Protein AF-C3ZLX8-F1 (afdb_monomer)

InterPro domains:
  IPR008775 Phytanoyl-CoA dioxygenase-like [PF05721] (42-207)

Radius of gyration: 29.59 Å; Cα contacts (8 Å, |Δi|>4): 198; chains: 1; bounding box: 92×61×66 Å

Organism: Branchiostoma floridae (NCBI:txid7739)

Secondary structure (DSSP, 8-state):
----------PPP-THHHHSPPPPPSSPPTTPPPHHHHHHHHHHS----TTSS-HHHHHHHHHHHHHHHHHHHHHHHHTTS-S---TTS-HHHHHHHHHHHSTTHHHHHHT-----HHHHHHHT-HHHHHHHHHHH-S-----S--------TT-GGG---S--GGGGS-GGGGGS--------SS---TTTT-----TTGGGG--------SSSS-----------HHHHHHHHHHHHHHHHHHHHHHHHHHHHHHHHHHHHHHHHHHS--PPPPHHHHHHHHHHHHHHHHHHHHHHHHHHHHHHHHHHHHHHTPPPPP-

Solvent-accessible surface area (backbone atoms only — not comparable to full-atom values): 19992 Å² total; per-residue (Å²): 132,87,77,77,77,71,79,75,80,76,74,77,62,29,28,61,51,62,58,54,74,43,93,75,72,97,67,84,57,72,59,43,71,53,71,66,50,47,49,39,24,46,61,35,62,54,71,87,74,79,85,74,65,55,73,73,76,47,40,54,36,53,52,40,50,45,52,54,49,48,57,50,37,52,55,35,40,77,69,64,64,37,92,69,74,50,82,89,46,54,74,70,59,28,53,49,55,46,31,73,64,33,82,60,48,45,58,52,61,43,66,49,93,69,88,46,68,31,55,52,51,57,66,65,27,64,38,54,44,40,33,45,30,61,62,68,25,90,83,77,76,89,66,90,88,71,77,64,81,62,67,52,88,95,42,70,91,64,60,78,76,96,78,58,80,71,51,80,48,64,77,85,48,58,67,52,71,80,88,83,86,87,77,78,94,60,97,69,40,87,89,70,70,46,90,85,82,69,71,45,62,55,64,68,24,59,74,67,86,72,79,64,93,83,73,89,71,82,76,80,76,66,78,75,92,60,56,71,70,55,49,51,49,52,52,53,49,53,51,52,50,54,52,52,51,50,52,51,52,51,49,52,50,52,50,53,48,51,53,51,54,52,50,54,51,51,56,66,69,46,79,72,70,78,72,56,71,67,58,52,50,49,53,52,50,50,52,49,51,50,52,49,51,54,48,52,55,51,50,53,52,49,52,53,51,51,54,52,51,54,55,58,64,75,69,62,78,85,80,87,129

pLDDT: mean 80.71, std 17.31, range [29.7, 97.56]

Sequence (321 aa):
MASKTEDGDMMSPCPETYLTPPPQPNVKKHGQLTDEQLKLFYDEGFVVVRDFFTPEELQPVRDAIAYLMDDLADRMFQAGLIKNKHENANLFERLILLEKEYPGISVILHKTPKLPQGFRDLWAHDRLLNVMEQLVGPEIAGHPNWNLRPKTPQNQQMDVPWHQDNAYFAPELLGTFVGTAWIPFLDVNAGNGCMQMVKYGHRKGVTAKHVCCMGGTCDDEAPEDVSFTKSRQVALQAMKEAIKETKKSEDAAKEKRKKKDELFKQQKKQKIQPLPLDVLKEVEAARTRELEMKTQLKQQKLETKASQAVKRRKIKPARAV

Foldseek 3Di:
DDDPPDDPPQPDFQLCQLQPWDDADPDADALADDPVQVCQCNQFVDGDDPPSDDLVLCVLVLVVLVVLLQVLLVVCVVVVQAVDQPVVDGSLVSVQVVCVSPPCSQVVSFPPLDDDPSNVCVVVPPSNLSHCCRGQNPDDDDDSPDTDQNQHPPRPVSDDADFDPCLPDDSVCLNHDDDDDDDDNDDDDPRRDDDDDGTPPSNRSGGDNDPDPPDPPPPVPDPPPDPPVRSVVVVVVVVVVVVVVVVVVVVVVVVVVVVVVVVVVVVVVPPPDPDPPVVVVVVVVVVVVVVVVVVVVVVVVVVVVVVVVVVVVVPDDDDDD

Structure (mmCIF, N/CA/C/O backbone):
data_AF-C3ZLX8-F1
#
_entry.id   AF-C3ZLX8-F1
#
loop_
_atom_site.group_PDB
_atom_site.id
_atom_site.type_symbol
_atom_site.label_atom_id
_atom_site.label_alt_id
_atom_site.label_comp_id
_atom_site.label_asym_id
_atom_site.label_entity_id
_atom_site.label_seq_id
_atom_site.pdbx_PDB_ins_code
_atom_site.Cartn_x
_atom_site.Cartn_y
_atom_site.Cartn_z
_atom_site.occupancy
_atom_site.B_iso_or_equiv
_atom_site.auth_seq_id
_atom_site.auth_comp_id
_atom_site.auth_asym_id
_atom_site.auth_atom_id
_atom_site.pdbx_PDB_model_num
ATOM 1 N N . MET A 1 1 ? 35.576 21.038 21.337 1.00 34.56 1 MET A N 1
ATOM 2 C CA . MET A 1 1 ? 36.218 20.666 20.060 1.00 34.56 1 MET A CA 1
ATOM 3 C C . MET A 1 1 ? 35.152 20.038 19.191 1.00 34.56 1 MET A C 1
ATOM 5 O O . MET A 1 1 ? 34.631 18.995 19.557 1.00 34.56 1 MET A O 1
ATOM 9 N N . ALA A 1 2 ? 34.751 20.739 18.133 1.00 29.70 2 ALA A N 1
ATOM 10 C CA . ALA A 1 2 ? 33.742 20.276 17.193 1.00 29.70 2 ALA A CA 1
ATOM 11 C C . ALA A 1 2 ? 34.251 19.014 16.485 1.00 29.70 2 ALA A C 1
ATOM 13 O O . ALA A 1 2 ? 35.269 19.064 15.791 1.00 29.70 2 ALA A O 1
ATOM 14 N N . SER A 1 3 ? 33.573 17.883 16.689 1.00 29.88 3 SER A N 1
ATOM 15 C CA . SER A 1 3 ? 33.767 16.710 15.846 1.00 29.88 3 SER A CA 1
ATOM 16 C C . SER A 1 3 ? 33.237 17.068 14.466 1.00 29.88 3 SER A C 1
ATOM 18 O O . SER A 1 3 ? 32.042 17.319 14.302 1.00 29.88 3 SER A O 1
ATOM 20 N N . LYS A 1 4 ? 34.146 17.149 13.495 1.00 32.59 4 LYS A N 1
ATOM 21 C CA . LYS A 1 4 ? 33.812 17.212 12.076 1.00 32.59 4 LYS A CA 1
ATOM 22 C C . LYS A 1 4 ? 32.812 16.095 11.791 1.00 32.59 4 LYS A C 1
ATOM 24 O O . LYS A 1 4 ? 33.144 14.926 11.947 1.00 32.59 4 LYS A O 1
ATOM 29 N N . THR A 1 5 ? 31.592 16.475 11.439 1.00 33.66 5 THR A N 1
ATOM 30 C CA . THR A 1 5 ? 30.667 15.602 10.730 1.00 33.66 5 THR A CA 1
ATOM 31 C C . THR A 1 5 ? 31.378 15.201 9.450 1.00 33.66 5 THR A C 1
ATOM 33 O O . THR A 1 5 ? 31.643 16.055 8.605 1.00 33.66 5 THR A O 1
ATOM 36 N N . GLU A 1 6 ? 31.788 13.939 9.379 1.00 35.34 6 GLU A N 1
ATOM 37 C CA . GLU A 1 6 ? 32.219 13.316 8.138 1.00 35.34 6 GLU A CA 1
ATOM 38 C C . GLU A 1 6 ? 31.139 13.584 7.090 1.00 35.34 6 GLU A C 1
ATOM 40 O O . GLU A 1 6 ? 29.944 13.448 7.371 1.00 35.34 6 GLU A O 1
ATOM 45 N N . ASP A 1 7 ? 31.572 14.066 5.927 1.00 35.84 7 ASP A N 1
ATOM 46 C CA . ASP A 1 7 ? 30.734 14.253 4.754 1.00 35.84 7 ASP A CA 1
ATOM 47 C C . ASP A 1 7 ? 29.899 12.986 4.559 1.00 35.84 7 ASP A C 1
ATOM 49 O O . ASP A 1 7 ? 30.440 11.905 4.327 1.00 35.84 7 ASP A O 1
ATOM 53 N N . GLY A 1 8 ? 28.583 13.114 4.755 1.00 40.09 8 GLY A N 1
ATOM 54 C CA . GLY A 1 8 ? 27.652 12.002 4.653 1.00 40.09 8 GLY A CA 1
ATOM 55 C C . GLY A 1 8 ? 27.815 11.355 3.289 1.00 40.09 8 GLY A C 1
ATOM 56 O O . GLY A 1 8 ? 27.590 12.010 2.272 1.00 40.09 8 GLY A O 1
ATOM 57 N N . ASP A 1 9 ? 28.249 10.099 3.293 1.00 44.47 9 ASP A N 1
ATOM 58 C CA . ASP A 1 9 ? 28.459 9.280 2.108 1.00 44.47 9 ASP A CA 1
ATOM 59 C C . ASP A 1 9 ? 27.146 9.266 1.308 1.00 44.47 9 ASP A C 1
ATOM 61 O O . ASP A 1 9 ? 26.177 8.588 1.658 1.00 44.47 9 ASP A O 1
ATOM 65 N N . MET A 1 10 ? 27.050 10.134 0.295 1.00 54.09 10 MET A N 1
ATOM 66 C CA . MET A 1 10 ? 25.891 10.197 -0.585 1.00 54.09 10 MET A CA 1
ATOM 67 C C . MET A 1 10 ? 25.900 8.903 -1.387 1.00 54.09 10 MET A C 1
ATOM 69 O O . MET A 1 10 ? 26.629 8.780 -2.373 1.00 54.09 10 MET A O 1
ATOM 73 N N . MET A 1 11 ? 25.119 7.928 -0.918 1.00 63.81 11 MET A N 1
ATOM 74 C CA . MET A 1 11 ? 24.956 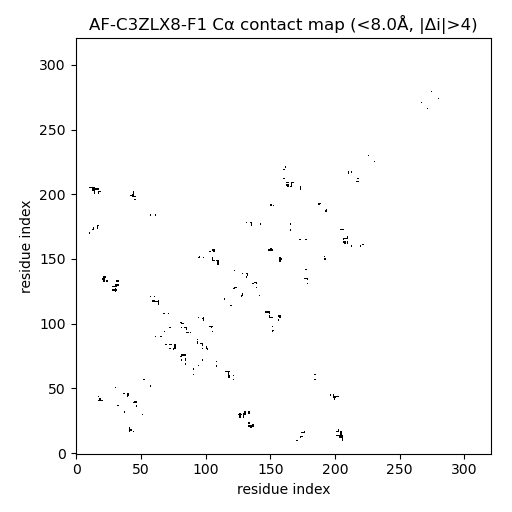6.634 -1.569 1.00 63.81 11 MET A CA 1
ATOM 75 C C . MET A 1 11 ? 24.714 6.825 -3.063 1.00 63.81 11 MET A C 1
ATOM 77 O O . MET A 1 11 ? 23.913 7.662 -3.490 1.00 63.81 11 MET A O 1
ATOM 81 N N . SER A 1 12 ? 25.453 6.057 -3.860 1.00 76.12 12 SER A N 1
ATOM 82 C CA . SER A 1 12 ? 25.402 6.174 -5.313 1.00 76.12 12 SER A CA 1
ATOM 83 C C . SER A 1 12 ? 23.984 5.886 -5.825 1.00 76.12 12 SER A C 1
ATOM 85 O O . SER A 1 12 ? 23.362 4.934 -5.353 1.00 76.12 12 SER A O 1
ATOM 87 N N . PRO A 1 13 ? 23.470 6.665 -6.795 1.00 81.94 13 PRO A N 1
ATOM 88 C CA . PRO A 1 13 ? 22.159 6.417 -7.382 1.00 81.94 13 PRO A CA 1
ATOM 89 C C . PRO A 1 13 ? 22.025 4.991 -7.940 1.00 81.94 13 PRO A C 1
ATOM 91 O O . PRO A 1 13 ? 22.931 4.506 -8.619 1.00 81.94 13 PRO A O 1
ATOM 94 N N . CYS A 1 14 ? 20.867 4.355 -7.740 1.00 84.88 14 CYS A N 1
ATOM 95 C CA . CYS A 1 14 ? 20.521 3.040 -8.300 1.00 84.88 14 CYS A CA 1
ATOM 96 C C . CYS A 1 14 ? 19.296 3.117 -9.238 1.00 84.88 14 CYS A C 1
ATOM 98 O O . CYS A 1 14 ? 18.271 2.490 -8.972 1.00 84.88 14 CYS A O 1
ATOM 100 N N . PRO A 1 15 ? 19.336 3.900 -10.334 1.00 85.50 15 PRO A N 1
ATOM 101 C CA . PRO A 1 15 ? 18.174 4.081 -11.206 1.00 85.50 15 PRO A CA 1
ATOM 102 C C . PRO A 1 15 ? 17.792 2.800 -11.957 1.00 85.50 15 PRO A C 1
ATOM 104 O O . PRO A 1 15 ? 16.613 2.564 -12.203 1.00 85.50 15 PRO A O 1
ATOM 107 N N . GLU A 1 16 ? 18.766 1.949 -12.292 1.00 89.00 16 GLU A N 1
ATOM 108 C CA . GLU A 1 16 ? 18.533 0.706 -13.040 1.00 89.00 16 GLU A CA 1
ATOM 109 C C . GLU A 1 16 ? 17.535 -0.221 -12.338 1.00 89.00 16 GLU A C 1
ATOM 111 O O . GLU A 1 16 ? 16.688 -0.800 -13.018 1.00 89.00 16 GLU A O 1
ATOM 116 N N . THR A 1 17 ? 17.572 -0.268 -11.000 1.00 86.50 17 THR A N 1
ATOM 117 C CA . THR A 1 17 ? 16.659 -1.037 -10.141 1.00 86.50 17 THR A CA 1
ATOM 118 C C . THR A 1 17 ? 15.189 -0.704 -10.400 1.00 86.50 17 THR A C 1
ATOM 120 O O . THR A 1 17 ? 14.343 -1.587 -10.320 1.00 86.50 17 THR A O 1
ATOM 123 N N . TYR A 1 18 ? 14.872 0.551 -10.732 1.00 87.50 18 TYR A N 1
ATOM 124 C CA . TYR A 1 18 ? 13.492 1.026 -10.895 1.00 87.50 18 TYR A CA 1
ATOM 125 C C . TYR A 1 18 ? 13.085 1.243 -12.357 1.00 87.50 18 TYR A C 1
ATOM 127 O O . TYR A 1 18 ? 11.920 1.522 -12.631 1.00 87.50 18 TYR A O 1
ATOM 135 N N . LEU A 1 19 ? 14.034 1.170 -13.293 1.00 91.25 19 LEU A N 1
ATOM 136 C CA . LEU A 1 19 ? 13.811 1.459 -14.714 1.00 91.25 19 LEU A CA 1
ATOM 137 C C . LEU A 1 19 ? 13.877 0.219 -15.602 1.00 91.25 19 LEU A C 1
ATOM 139 O O . LEU A 1 19 ? 13.365 0.251 -16.721 1.00 91.25 19 LEU A O 1
ATOM 143 N N . THR A 1 20 ? 14.518 -0.847 -15.127 1.00 91.06 20 THR A N 1
ATOM 144 C CA . THR A 1 20 ? 14.759 -2.049 -15.922 1.00 91.06 20 THR A CA 1
ATOM 145 C C . THR A 1 20 ? 13.822 -3.158 -15.460 1.00 91.06 20 THR A C 1
ATOM 147 O O . THR A 1 20 ? 13.996 -3.658 -14.348 1.00 91.06 20 THR A O 1
ATOM 150 N N . PRO A 1 21 ? 12.835 -3.566 -16.276 1.00 91.62 21 PRO A N 1
ATOM 151 C CA . PRO A 1 21 ? 12.023 -4.726 -15.944 1.00 91.62 21 PRO A CA 1
ATOM 152 C C . PRO A 1 21 ? 12.871 -6.004 -15.921 1.00 91.62 21 PRO A C 1
ATOM 154 O O . PRO A 1 21 ? 13.797 -6.135 -16.732 1.00 91.62 21 PRO A O 1
ATOM 157 N N . PRO A 1 22 ? 12.545 -6.983 -15.057 1.00 92.31 22 PRO A N 1
ATOM 158 C CA . PRO A 1 22 ? 13.124 -8.316 -15.161 1.00 92.31 22 PRO A CA 1
ATOM 159 C C . PRO A 1 22 ? 12.703 -8.975 -16.490 1.00 92.31 22 PRO A C 1
ATOM 161 O O . PRO A 1 22 ? 11.772 -8.496 -17.153 1.00 92.31 22 PRO A O 1
ATOM 164 N N . PRO A 1 23 ? 13.353 -10.081 -16.903 1.00 92.69 23 PRO A N 1
ATOM 165 C CA . PRO A 1 23 ? 12.934 -10.844 -18.075 1.00 92.69 23 PRO A CA 1
ATOM 166 C C . PRO A 1 23 ? 11.442 -11.181 -18.009 1.00 92.69 23 PRO A C 1
ATOM 168 O O . PRO A 1 23 ? 10.979 -11.812 -17.061 1.00 92.69 23 PRO A O 1
ATOM 171 N N . GLN A 1 24 ? 10.691 -10.726 -19.009 1.00 93.44 24 GLN A N 1
ATOM 172 C CA . GLN A 1 24 ? 9.241 -10.874 -19.021 1.00 93.44 24 GLN A CA 1
ATOM 173 C C . GLN A 1 24 ? 8.837 -12.279 -19.489 1.00 93.44 24 GLN A C 1
ATOM 175 O O . GLN A 1 24 ? 9.482 -12.834 -20.385 1.00 93.44 24 GLN A O 1
ATOM 180 N N . PRO A 1 25 ? 7.782 -12.874 -18.905 1.00 86.62 25 PRO A N 1
ATOM 181 C CA . PRO A 1 25 ? 7.326 -14.199 -19.299 1.00 86.62 25 PRO A CA 1
ATOM 182 C C . PRO A 1 25 ? 6.710 -14.175 -20.704 1.00 86.62 25 PRO A C 1
ATOM 184 O O . PRO A 1 25 ? 5.973 -13.258 -21.058 1.00 86.62 25 PRO A O 1
ATOM 187 N N . ASN A 1 26 ? 6.954 -15.228 -21.491 1.00 87.19 26 ASN A N 1
ATOM 188 C CA . ASN A 1 26 ? 6.363 -15.374 -22.831 1.00 87.19 26 ASN A CA 1
ATOM 189 C C . ASN A 1 26 ? 4.844 -15.619 -22.790 1.00 87.19 26 ASN A C 1
ATOM 191 O O . ASN A 1 26 ? 4.139 -15.319 -23.749 1.00 87.19 26 ASN A O 1
ATOM 195 N N . VAL A 1 27 ? 4.346 -16.199 -21.694 1.00 90.88 27 VAL A N 1
ATOM 196 C CA . VAL A 1 27 ? 2.925 -16.480 -21.461 1.00 90.88 27 VAL A CA 1
ATOM 197 C C . VAL A 1 27 ? 2.522 -1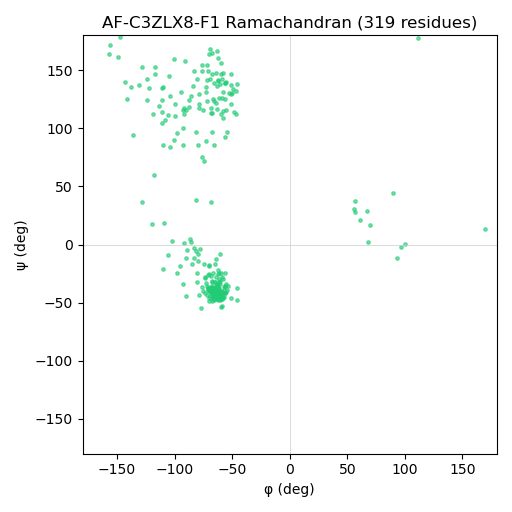5.818 -20.154 1.00 90.88 27 VAL A C 1
ATOM 199 O O . VAL A 1 27 ? 3.135 -16.077 -19.118 1.00 90.88 27 VAL A O 1
ATOM 202 N N . LYS A 1 28 ? 1.490 -14.973 -20.202 1.00 92.50 28 LYS A N 1
ATOM 203 C CA . LYS A 1 28 ? 1.021 -14.247 -19.022 1.00 92.50 28 LYS A CA 1
ATOM 204 C C . LYS A 1 28 ? 0.170 -15.134 -18.126 1.00 92.50 28 LYS A C 1
ATOM 206 O O . LYS A 1 28 ? -0.790 -15.752 -18.585 1.00 92.50 28 LYS A O 1
ATOM 211 N N . LYS A 1 29 ? 0.504 -15.160 -16.839 1.00 96.00 29 LYS A N 1
ATOM 212 C CA . LYS A 1 29 ? -0.331 -15.753 -15.792 1.00 96.00 29 LYS A CA 1
ATOM 213 C C . LYS A 1 29 ? -1.500 -14.820 -15.473 1.00 96.00 29 LYS A C 1
ATOM 215 O O . LYS A 1 29 ? -1.412 -13.602 -15.639 1.00 96.00 29 LYS A O 1
ATOM 220 N N . HIS A 1 30 ? -2.591 -15.383 -1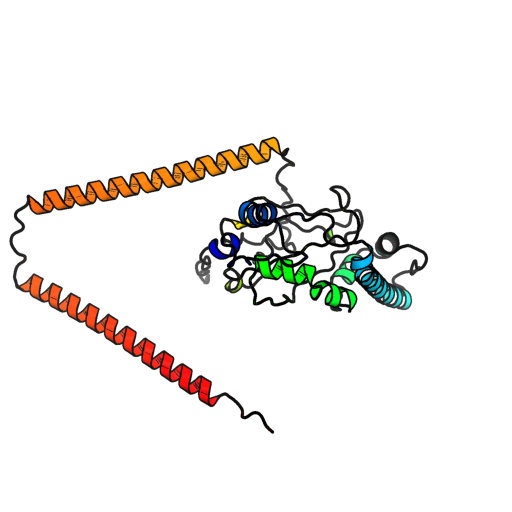4.965 1.00 96.06 30 HIS A N 1
ATOM 221 C CA . HIS A 1 30 ? -3.721 -14.588 -14.493 1.00 96.06 30 HIS A CA 1
ATOM 222 C C . HIS A 1 30 ? -3.278 -13.608 -13.388 1.00 96.06 30 HIS A C 1
ATOM 224 O O . HIS A 1 30 ? -2.592 -14.000 -12.444 1.00 96.06 30 HIS A O 1
ATOM 230 N N . GLY A 1 31 ? -3.659 -12.334 -13.518 1.00 94.88 31 GLY A N 1
ATOM 231 C CA . GLY A 1 31 ? -3.226 -11.248 -12.630 1.00 94.88 31 GLY A CA 1
ATOM 232 C C . GLY A 1 31 ? -1.990 -10.473 -13.105 1.00 94.88 31 GLY A C 1
ATOM 233 O O . GLY A 1 31 ? -1.731 -9.400 -12.577 1.00 94.88 31 GLY A O 1
ATOM 234 N N . GLN A 1 32 ? -1.249 -10.936 -14.117 1.00 97.12 32 GLN A N 1
ATOM 235 C CA . GLN A 1 32 ? -0.141 -10.147 -14.671 1.00 97.12 32 GLN A CA 1
ATOM 236 C C . GLN A 1 32 ? -0.629 -8.931 -15.466 1.00 97.12 32 GLN A C 1
ATOM 238 O O . GLN A 1 32 ? -1.689 -8.951 -16.093 1.00 97.12 32 GLN A O 1
ATOM 243 N N . LEU A 1 33 ? 0.182 -7.873 -15.457 1.00 97.25 33 LEU A N 1
ATOM 244 C CA . LEU A 1 33 ? -0.068 -6.626 -16.165 1.00 97.25 33 LEU A CA 1
ATOM 245 C C . LEU A 1 33 ? -0.015 -6.819 -17.683 1.00 97.25 33 LEU A C 1
ATOM 247 O O . LEU A 1 33 ? 0.795 -7.578 -18.236 1.00 97.25 33 LEU A O 1
ATOM 251 N N . THR A 1 34 ? -0.835 -6.040 -18.383 1.00 95.94 34 THR A N 1
ATOM 252 C CA . THR A 1 34 ? -0.685 -5.820 -19.829 1.00 95.94 34 THR A CA 1
ATOM 253 C C . THR A 1 34 ? 0.654 -5.139 -20.140 1.00 95.94 34 THR A C 1
ATOM 255 O O . THR A 1 34 ? 1.274 -4.539 -19.263 1.00 95.94 34 THR A O 1
ATOM 258 N N . ASP A 1 35 ? 1.122 -5.222 -21.388 1.00 95.50 35 ASP A N 1
ATOM 259 C CA . ASP A 1 35 ? 2.408 -4.608 -21.762 1.00 95.50 35 ASP A CA 1
ATOM 260 C C . ASP A 1 35 ? 2.354 -3.081 -21.635 1.00 95.50 35 ASP A C 1
ATOM 262 O O . ASP A 1 35 ? 3.333 -2.445 -21.247 1.00 95.50 35 ASP A O 1
ATOM 266 N N . GLU A 1 36 ? 1.182 -2.495 -21.884 1.00 96.31 36 GLU A N 1
ATOM 267 C CA . GLU A 1 36 ? 0.924 -1.069 -21.697 1.00 96.31 36 GLU A CA 1
ATOM 268 C C . GLU A 1 36 ? 0.993 -0.665 -20.222 1.00 96.31 36 GLU A C 1
ATOM 270 O O . GLU A 1 36 ? 1.666 0.308 -19.886 1.00 96.31 36 GLU A O 1
ATOM 275 N N . GLN A 1 37 ? 0.352 -1.429 -19.330 1.00 97.50 37 GLN A N 1
ATOM 276 C CA . GLN A 1 37 ? 0.408 -1.195 -17.883 1.00 97.50 37 GLN A CA 1
ATOM 277 C C . GLN A 1 37 ? 1.822 -1.367 -17.331 1.00 97.50 37 GLN A C 1
ATOM 279 O O . GLN A 1 37 ? 2.265 -0.556 -16.520 1.00 97.50 37 GLN A O 1
ATOM 284 N N . LEU A 1 38 ? 2.544 -2.392 -17.789 1.00 96.38 38 LEU A N 1
ATOM 285 C CA . LEU A 1 38 ? 3.929 -2.626 -17.399 1.00 96.38 38 LEU A CA 1
ATOM 286 C C . LEU A 1 38 ? 4.818 -1.465 -17.849 1.00 96.38 38 LEU A C 1
ATOM 288 O O . LEU A 1 38 ? 5.574 -0.911 -17.052 1.00 96.38 38 LEU A O 1
ATOM 292 N N . LYS A 1 39 ? 4.687 -1.043 -19.113 1.00 95.44 39 LYS A N 1
ATOM 293 C CA . LYS A 1 39 ? 5.401 0.126 -19.625 1.00 95.44 39 LYS A CA 1
ATOM 294 C C . LYS A 1 39 ? 5.074 1.363 -18.791 1.00 95.44 39 LYS A C 1
ATOM 296 O O . LYS A 1 39 ? 5.992 2.093 -18.438 1.00 95.44 39 LYS A O 1
ATOM 301 N N . LEU A 1 40 ? 3.800 1.594 -18.471 1.00 96.75 40 LEU A N 1
ATOM 302 C CA . LEU A 1 40 ? 3.371 2.733 -17.661 1.00 96.75 40 LEU A CA 1
ATOM 303 C C . LEU A 1 40 ? 4.012 2.709 -16.269 1.00 96.75 40 LEU A C 1
ATOM 305 O O . LEU A 1 40 ? 4.505 3.740 -15.822 1.00 96.75 40 LEU A O 1
ATOM 309 N N . PHE A 1 41 ? 4.077 1.539 -15.629 1.00 96.94 41 PHE A N 1
ATOM 310 C CA . PHE A 1 41 ? 4.697 1.373 -14.317 1.00 96.94 41 PHE A CA 1
ATOM 311 C C . PHE A 1 41 ? 6.176 1.784 -14.315 1.00 96.94 41 PHE A C 1
ATOM 313 O O . PHE A 1 41 ? 6.568 2.639 -13.525 1.00 96.94 41 PHE A O 1
ATOM 320 N N . TYR A 1 42 ? 6.993 1.248 -15.229 1.00 95.31 42 TYR A N 1
ATOM 321 C CA . TYR A 1 42 ? 8.421 1.602 -15.298 1.00 95.31 42 TYR A CA 1
ATOM 322 C C . TYR A 1 42 ? 8.659 3.030 -15.813 1.00 95.31 42 TYR A C 1
ATOM 324 O O . TYR A 1 42 ? 9.666 3.657 -15.474 1.00 95.31 42 TYR A O 1
ATOM 332 N N . ASP A 1 43 ? 7.738 3.570 -16.614 1.00 95.25 43 ASP A N 1
ATOM 333 C CA . ASP A 1 43 ? 7.834 4.922 -17.161 1.00 95.25 43 ASP A CA 1
ATOM 334 C C . ASP A 1 43 ? 7.483 5.992 -16.115 1.00 95.25 43 ASP A C 1
ATOM 336 O O . ASP A 1 43 ? 8.295 6.880 -15.839 1.00 95.25 43 ASP A O 1
ATOM 340 N N . GLU A 1 44 ? 6.303 5.884 -15.497 1.00 96.31 44 GLU A N 1
ATOM 341 C CA . GLU A 1 44 ? 5.735 6.880 -14.579 1.00 96.31 44 GLU A CA 1
ATOM 342 C C . GLU A 1 44 ? 6.007 6.591 -13.096 1.00 96.31 44 GLU A C 1
ATOM 344 O O . GLU A 1 44 ? 5.944 7.520 -12.292 1.00 96.31 44 GLU A O 1
ATOM 349 N N . GLY A 1 45 ? 6.364 5.355 -12.736 1.00 94.62 45 GLY A N 1
ATOM 350 C CA . GLY A 1 45 ? 6.703 4.934 -11.370 1.00 94.62 45 GLY A CA 1
ATOM 351 C C . GLY A 1 45 ? 5.549 4.293 -10.598 1.00 94.62 45 GLY A C 1
ATOM 352 O O . GLY A 1 45 ? 5.734 3.880 -9.458 1.00 94.62 45 GLY A O 1
ATOM 353 N N . PHE A 1 46 ? 4.359 4.216 -11.197 1.00 96.88 46 PHE A N 1
ATOM 354 C CA . PHE A 1 46 ? 3.192 3.538 -10.639 1.00 96.88 46 PHE A CA 1
ATOM 355 C C . PHE A 1 46 ? 2.207 3.149 -11.746 1.00 96.88 46 PHE A C 1
ATOM 357 O O . PHE A 1 46 ? 2.257 3.669 -12.860 1.00 96.88 46 PHE A O 1
ATOM 364 N N . VAL A 1 47 ? 1.282 2.244 -11.429 1.00 97.56 47 VAL A N 1
ATOM 365 C CA . VAL A 1 47 ? 0.166 1.877 -12.305 1.00 97.56 47 VAL A CA 1
ATOM 366 C C . VAL A 1 47 ? -1.078 1.614 -11.468 1.00 97.56 47 VAL A C 1
ATOM 368 O O . VAL A 1 47 ? -0.997 1.023 -10.395 1.00 97.56 47 VAL A O 1
ATOM 371 N N . VAL A 1 48 ? -2.235 2.059 -11.959 1.00 96.75 48 VAL A N 1
ATOM 372 C CA . VAL A 1 48 ? -3.534 1.750 -11.352 1.00 96.75 48 VAL A CA 1
ATOM 373 C C . VAL A 1 48 ? -4.166 0.610 -12.135 1.00 96.75 48 VAL A C 1
ATOM 375 O O . VAL A 1 48 ? -4.415 0.742 -13.335 1.00 96.75 48 VAL A O 1
ATOM 378 N N . VAL A 1 49 ? -4.446 -0.498 -11.452 1.00 97.12 49 VAL A N 1
ATOM 379 C CA . VAL A 1 49 ? -5.139 -1.649 -12.035 1.00 97.12 49 VAL A CA 1
ATOM 380 C C . VAL A 1 49 ? -6.543 -1.703 -11.452 1.00 97.12 49 VAL A C 1
ATOM 382 O O . VAL A 1 49 ? -6.728 -1.992 -10.272 1.00 97.12 49 VAL A O 1
ATOM 385 N N . ARG A 1 50 ? -7.529 -1.346 -12.275 1.00 95.75 50 ARG A N 1
ATOM 386 C CA . ARG A 1 50 ? -8.944 -1.374 -11.889 1.00 95.75 50 ARG A CA 1
ATOM 387 C C . ARG A 1 50 ? -9.451 -2.809 -11.892 1.00 95.75 50 ARG A C 1
ATOM 389 O O . ARG A 1 50 ? -8.947 -3.629 -12.656 1.00 95.75 50 ARG A O 1
ATOM 396 N N . ASP A 1 51 ? -10.414 -3.081 -11.017 1.00 94.75 51 ASP A N 1
ATOM 397 C CA . ASP A 1 51 ? -11.105 -4.373 -10.929 1.00 94.75 51 ASP A CA 1
ATOM 398 C C . ASP A 1 51 ? -10.140 -5.560 -10.731 1.00 94.75 51 ASP A C 1
ATOM 400 O O . ASP A 1 51 ? -10.372 -6.682 -11.182 1.00 94.75 51 ASP A O 1
ATOM 404 N N . PHE A 1 52 ? -9.010 -5.307 -10.054 1.00 97.31 52 PHE A N 1
ATOM 405 C CA . PHE A 1 52 ? -8.010 -6.337 -9.783 1.00 97.31 52 PHE A CA 1
ATOM 406 C C . PHE A 1 52 ? -8.477 -7.335 -8.727 1.00 97.31 52 PHE A C 1
ATOM 408 O O . PHE A 1 52 ? -8.136 -8.500 -8.819 1.00 97.31 52 PHE A O 1
ATOM 415 N N . PHE A 1 53 ? -9.262 -6.921 -7.742 1.00 97.19 53 PHE A N 1
ATOM 416 C CA . PHE A 1 53 ? -9.937 -7.846 -6.839 1.00 97.19 53 PHE A CA 1
ATOM 417 C C . PHE A 1 53 ? -11.428 -7.567 -6.885 1.00 97.19 53 PHE A C 1
ATOM 419 O O . PHE A 1 53 ? -11.853 -6.414 -6.964 1.00 97.19 53 PHE A O 1
ATOM 426 N N . THR A 1 54 ? -12.206 -8.634 -6.820 1.00 95.81 54 THR A N 1
ATOM 427 C CA . THR A 1 54 ? -13.635 -8.569 -6.546 1.00 95.81 54 THR A CA 1
ATOM 428 C C . THR A 1 54 ? -13.869 -8.193 -5.077 1.00 95.81 54 THR A C 1
ATOM 430 O O . THR A 1 54 ? -13.010 -8.456 -4.224 1.00 95.81 54 THR A O 1
ATOM 433 N N . PRO A 1 55 ? -15.017 -7.582 -4.738 1.00 94.56 55 PRO A N 1
ATOM 434 C CA . PRO A 1 55 ? -15.382 -7.331 -3.345 1.00 94.56 55 PRO A CA 1
ATOM 435 C C . PRO A 1 55 ? -15.342 -8.598 -2.478 1.00 94.56 55 PRO A C 1
ATOM 437 O O . PRO A 1 55 ? -14.918 -8.538 -1.325 1.00 94.56 55 PRO A O 1
ATOM 440 N N . GLU A 1 56 ? -15.723 -9.742 -3.047 1.00 96.00 56 GLU A N 1
ATOM 441 C CA . GLU A 1 56 ? -15.749 -11.042 -2.381 1.00 96.00 56 GLU A CA 1
ATOM 442 C C . GLU A 1 56 ? -14.335 -11.549 -2.062 1.00 96.00 56 GLU A C 1
ATOM 444 O O . GLU A 1 56 ? -14.101 -12.032 -0.956 1.00 96.00 56 GLU A O 1
ATOM 449 N N . GLU A 1 57 ? -13.371 -11.376 -2.977 1.00 95.69 57 GLU A N 1
ATOM 450 C CA . GLU A 1 57 ? -11.952 -11.699 -2.733 1.00 95.69 57 GLU A CA 1
ATOM 451 C C . GLU A 1 57 ? -11.360 -10.860 -1.582 1.00 95.69 57 GLU A C 1
ATOM 453 O O . GLU A 1 57 ? -10.470 -11.324 -0.869 1.00 95.69 57 GLU A O 1
ATOM 458 N N . LEU A 1 58 ? -11.856 -9.635 -1.365 1.00 96.81 58 LEU A N 1
ATOM 459 C CA . LEU A 1 58 ? -11.393 -8.748 -0.288 1.00 96.81 58 LEU A CA 1
ATOM 460 C C . LEU A 1 58 ? -12.163 -8.915 1.029 1.00 96.81 58 LEU A C 1
ATOM 462 O O . LEU A 1 58 ? -11.724 -8.395 2.062 1.00 96.81 58 LEU A O 1
ATOM 466 N N . GLN A 1 59 ? -13.287 -9.635 1.028 1.00 96.75 59 GLN A N 1
ATOM 467 C CA . GLN A 1 59 ? -14.130 -9.795 2.211 1.00 96.75 59 GLN A CA 1
ATOM 468 C C . GLN A 1 59 ? -13.399 -10.453 3.398 1.00 96.75 59 GLN A C 1
ATOM 470 O O . GLN A 1 59 ? -13.481 -9.896 4.494 1.00 96.75 59 GLN A O 1
ATOM 475 N N . PRO A 1 60 ? -12.578 -11.513 3.224 1.00 97.44 60 PRO A N 1
ATOM 476 C CA . PRO A 1 60 ? -11.814 -12.093 4.334 1.00 97.44 60 PRO A CA 1
ATOM 477 C C . PRO A 1 60 ? -10.873 -11.092 5.022 1.00 97.44 60 PRO A C 1
ATOM 479 O O . PRO A 1 60 ? -10.600 -11.191 6.220 1.00 97.44 60 PRO A O 1
ATOM 482 N N . VAL A 1 61 ? -10.373 -10.100 4.278 1.00 97.06 61 VAL A N 1
ATOM 483 C CA . VAL A 1 61 ? -9.529 -9.036 4.835 1.00 97.06 61 VAL A CA 1
ATOM 484 C C . VAL A 1 61 ? -10.370 -8.037 5.621 1.00 97.06 61 VAL A C 1
ATOM 486 O O . VAL A 1 61 ? -9.966 -7.622 6.705 1.00 97.06 61 VAL A O 1
ATOM 489 N N . ARG A 1 62 ? -11.561 -7.682 5.126 1.00 96.69 62 ARG A N 1
ATOM 490 C CA . ARG A 1 62 ? -12.513 -6.832 5.858 1.00 96.69 62 ARG A CA 1
ATOM 491 C C . ARG A 1 62 ? -12.956 -7.485 7.166 1.00 96.69 62 ARG A C 1
ATOM 493 O O . ARG A 1 62 ? -12.951 -6.814 8.195 1.00 96.69 62 ARG A O 1
ATOM 500 N N . ASP A 1 63 ? -13.237 -8.784 7.150 1.00 96.88 63 ASP A N 1
ATOM 501 C CA . ASP A 1 63 ? -13.598 -9.551 8.348 1.00 96.88 63 ASP A CA 1
ATOM 502 C C . ASP A 1 63 ? -12.436 -9.590 9.352 1.00 96.88 63 ASP A C 1
ATOM 504 O O . ASP A 1 63 ? -12.624 -9.402 10.554 1.00 96.88 63 ASP A O 1
ATOM 508 N N . ALA A 1 64 ? -11.201 -9.737 8.863 1.00 96.25 64 ALA A N 1
ATOM 509 C CA . ALA A 1 64 ? -10.009 -9.640 9.697 1.00 96.25 64 ALA A CA 1
ATOM 510 C C . ALA A 1 64 ? -9.822 -8.248 10.330 1.00 96.25 64 ALA A C 1
ATOM 512 O O . ALA A 1 64 ? -9.403 -8.155 11.485 1.00 96.25 64 ALA A O 1
ATOM 513 N N . ILE A 1 65 ? -10.127 -7.165 9.604 1.00 95.75 65 ILE A N 1
ATOM 514 C CA . ILE A 1 65 ? -10.108 -5.802 10.159 1.00 95.75 65 ILE A CA 1
ATOM 515 C C . ILE A 1 65 ? -11.203 -5.652 11.221 1.00 95.75 65 ILE A C 1
ATOM 517 O O . ILE A 1 65 ? -10.932 -5.094 12.284 1.00 95.75 65 ILE A O 1
ATOM 521 N N . ALA A 1 66 ? -12.407 -6.176 10.969 1.00 95.56 66 ALA A N 1
ATOM 522 C CA . ALA A 1 66 ? -13.504 -6.161 11.934 1.00 95.56 66 ALA A CA 1
ATOM 523 C C . ALA A 1 66 ? -13.111 -6.870 13.237 1.00 95.56 66 ALA A C 1
ATOM 525 O O . ALA A 1 66 ? -13.252 -6.287 14.306 1.00 95.56 66 ALA A O 1
ATOM 526 N N . TYR A 1 67 ? -12.483 -8.044 13.143 1.00 95.00 67 TYR A N 1
ATOM 527 C CA . TYR A 1 67 ? -11.962 -8.768 14.303 1.00 95.00 67 TYR A CA 1
ATOM 528 C C . TYR A 1 67 ? -10.909 -7.970 15.094 1.00 95.00 67 TYR A C 1
ATOM 530 O O . TYR A 1 67 ? -10.933 -7.939 16.324 1.00 95.00 67 TYR A O 1
ATOM 538 N N . LEU A 1 68 ? -9.970 -7.304 14.410 1.00 94.56 68 LEU A N 1
ATOM 539 C CA . LEU A 1 68 ? -8.987 -6.443 15.083 1.00 94.56 68 LEU A CA 1
ATOM 540 C C . LEU A 1 68 ? -9.656 -5.266 15.803 1.00 94.56 68 LEU A C 1
ATOM 542 O O . LEU A 1 68 ? -9.215 -4.866 16.882 1.00 94.56 68 LEU A O 1
ATOM 546 N N . MET A 1 69 ? -10.710 -4.716 15.205 1.00 94.75 69 MET A N 1
ATOM 547 C CA . MET A 1 69 ? -11.497 -3.641 15.791 1.00 94.75 69 MET A CA 1
ATOM 548 C C . MET A 1 69 ? -12.333 -4.129 16.982 1.00 94.75 69 MET A C 1
ATOM 550 O O . MET A 1 69 ? -12.420 -3.400 17.965 1.00 94.75 69 MET A O 1
ATOM 554 N N . ASP A 1 70 ? -12.879 -5.348 16.939 1.00 95.19 70 ASP A N 1
ATOM 555 C CA . ASP A 1 70 ? -13.561 -5.991 18.071 1.00 95.19 70 ASP A CA 1
ATOM 556 C C . ASP A 1 70 ? -12.623 -6.153 19.268 1.00 95.19 70 ASP A C 1
ATOM 558 O O . ASP A 1 70 ? -12.911 -5.635 20.345 1.00 95.19 70 ASP A O 1
ATOM 562 N N . ASP A 1 71 ? -11.454 -6.770 19.059 1.00 94.50 71 ASP A N 1
ATOM 563 C CA . ASP A 1 71 ? -10.424 -6.944 20.096 1.00 94.50 71 ASP A CA 1
ATOM 564 C C . ASP A 1 71 ? -10.011 -5.603 20.720 1.00 94.50 71 ASP A C 1
ATOM 566 O O . ASP A 1 71 ? -9.815 -5.500 21.934 1.00 94.50 71 ASP A O 1
ATOM 570 N N . LEU A 1 72 ? -9.876 -4.557 19.898 1.00 94.00 72 LEU A N 1
ATOM 571 C CA . LEU A 1 72 ? -9.536 -3.224 20.377 1.00 94.00 72 LEU A CA 1
ATOM 572 C C . LEU A 1 72 ? -10.686 -2.584 21.163 1.00 94.00 72 LEU A C 1
ATOM 574 O O . LEU A 1 72 ? -10.453 -2.093 22.269 1.00 94.00 72 LEU A O 1
ATOM 578 N N . ALA A 1 73 ? -11.907 -2.613 20.631 1.00 95.62 73 ALA A N 1
ATOM 579 C CA . ALA A 1 73 ? -13.081 -2.042 21.280 1.00 95.62 73 ALA A CA 1
ATOM 580 C C . ALA A 1 73 ? -13.378 -2.732 22.619 1.00 95.62 73 ALA A C 1
ATOM 582 O O . ALA A 1 73 ? -13.622 -2.045 23.608 1.00 95.62 73 ALA A O 1
ATOM 583 N N . ASP A 1 74 ? -13.280 -4.062 22.694 1.00 96.50 74 ASP A N 1
ATOM 584 C CA . ASP A 1 74 ? -13.470 -4.815 23.937 1.00 96.50 74 ASP A CA 1
ATOM 585 C C . ASP A 1 74 ? -12.455 -4.412 25.008 1.00 96.50 74 ASP A C 1
ATOM 587 O O . ASP A 1 74 ? -12.840 -4.099 26.137 1.00 96.50 74 ASP A O 1
ATOM 591 N N . ARG A 1 75 ? -11.162 -4.341 24.658 1.00 95.19 75 ARG A N 1
ATOM 592 C CA . ARG A 1 75 ? -10.113 -3.905 25.595 1.00 95.19 75 ARG A CA 1
ATOM 593 C C . ARG A 1 75 ? -10.343 -2.480 26.089 1.00 95.19 75 ARG A C 1
ATOM 595 O O . ARG A 1 75 ? -10.156 -2.204 27.272 1.00 95.19 75 ARG A O 1
ATOM 602 N N . MET A 1 76 ? -10.741 -1.570 25.203 1.00 94.56 76 MET A N 1
ATOM 603 C CA . MET A 1 76 ? -10.979 -0.171 25.569 1.00 94.56 76 MET A CA 1
ATOM 604 C C . MET A 1 76 ? -12.248 0.006 26.403 1.00 94.56 76 MET A C 1
ATOM 606 O O . MET A 1 76 ? -12.249 0.810 27.333 1.00 94.56 76 MET A O 1
ATOM 610 N N . PHE A 1 77 ? -13.297 -0.768 26.123 1.00 96.50 77 PHE A N 1
ATOM 611 C CA . PHE A 1 77 ? -14.533 -0.766 26.900 1.00 96.50 77 PHE A CA 1
ATOM 612 C C . PHE A 1 77 ? -14.310 -1.333 28.306 1.00 96.50 77 PHE A C 1
ATOM 614 O O . PHE A 1 77 ? -14.699 -0.709 29.289 1.00 96.50 77 PHE A O 1
ATOM 621 N N . GLN A 1 78 ? -13.606 -2.466 28.427 1.00 96.38 78 GLN A N 1
ATOM 622 C CA . GLN A 1 78 ? -13.234 -3.049 29.724 1.00 96.38 78 GLN A CA 1
ATOM 623 C C . GLN A 1 78 ? -12.358 -2.106 30.561 1.00 96.38 78 GLN A C 1
ATOM 625 O O . GLN A 1 78 ? -12.482 -2.070 31.782 1.00 96.38 78 GLN A O 1
ATOM 630 N N . ALA A 1 79 ? -11.504 -1.316 29.907 1.00 94.69 79 ALA A N 1
ATOM 631 C CA . ALA A 1 79 ? -10.695 -0.284 30.552 1.00 94.69 79 ALA A CA 1
ATOM 632 C C . ALA A 1 79 ? -11.474 1.009 30.880 1.00 94.69 79 ALA A C 1
ATOM 634 O O . ALA A 1 79 ? -10.899 1.928 31.461 1.00 94.69 79 ALA A O 1
ATOM 635 N N . GLY A 1 80 ? -12.752 1.116 30.496 1.00 95.12 80 GLY A N 1
ATOM 636 C CA . GLY A 1 80 ? -13.575 2.312 30.699 1.00 95.12 80 GLY A CA 1
ATOM 637 C C . GLY A 1 80 ? -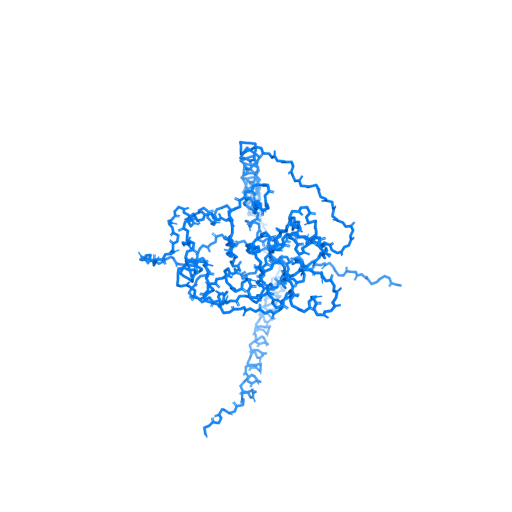13.174 3.520 29.842 1.00 95.12 80 GLY A C 1
ATOM 638 O O . GLY A 1 80 ? -13.573 4.640 30.151 1.00 95.12 80 GLY A O 1
ATOM 639 N N . LEU A 1 81 ? -12.379 3.314 28.783 1.00 92.38 81 LEU A N 1
ATOM 640 C CA . LEU A 1 81 ? -11.907 4.375 27.881 1.00 92.38 81 LEU A CA 1
ATOM 641 C C . LEU A 1 81 ? -12.949 4.771 26.828 1.00 92.38 81 LEU A C 1
ATOM 643 O O . LEU A 1 81 ? -12.905 5.887 26.320 1.00 92.38 81 LEU A O 1
ATOM 647 N N . ILE A 1 82 ? -13.873 3.864 26.512 1.00 95.56 82 ILE A N 1
ATOM 648 C CA . ILE A 1 82 ? -15.032 4.105 25.644 1.00 95.56 82 ILE A CA 1
ATOM 649 C C . ILE A 1 82 ? -16.304 3.640 26.351 1.00 95.56 82 ILE A C 1
ATOM 651 O O . ILE A 1 82 ? -16.264 2.740 27.193 1.00 95.56 82 ILE A O 1
ATOM 655 N N . LYS A 1 83 ? -17.442 4.247 26.010 1.00 95.69 83 LYS A N 1
ATOM 656 C CA . LYS A 1 83 ? -18.750 3.947 26.613 1.00 95.69 83 LYS A CA 1
ATOM 657 C C . LYS A 1 83 ? -19.584 3.001 25.764 1.00 95.69 83 LYS A C 1
ATOM 659 O O . LYS A 1 83 ? -20.472 2.345 26.300 1.00 95.69 83 LYS A O 1
ATOM 664 N N . ASN A 1 84 ? -19.342 2.952 24.458 1.00 95.38 84 ASN A N 1
ATOM 665 C CA . ASN A 1 84 ? -20.061 2.078 23.543 1.00 95.38 84 ASN A CA 1
ATOM 666 C C . ASN A 1 84 ? -19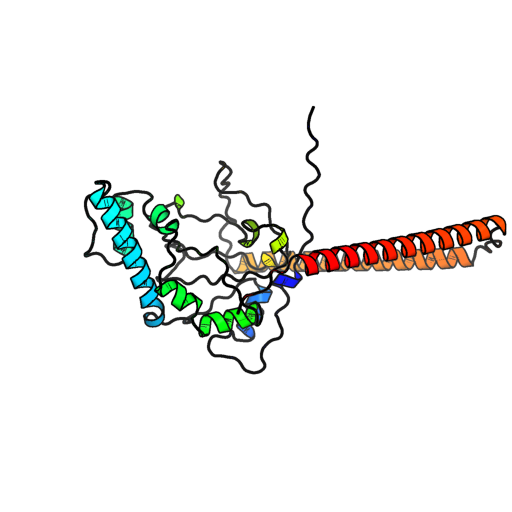.091 1.432 22.547 1.00 95.38 84 ASN A C 1
ATOM 668 O O . ASN A 1 84 ? -18.223 2.089 21.980 1.00 95.38 84 ASN A O 1
ATOM 672 N N . LYS A 1 85 ? -19.251 0.124 22.326 1.00 95.44 85 LYS A N 1
ATOM 673 C CA . LYS A 1 85 ? -18.465 -0.646 21.353 1.00 95.44 85 LYS A CA 1
ATOM 674 C C . LYS A 1 85 ? -18.951 -0.475 19.909 1.00 95.44 85 LYS A C 1
ATOM 676 O O . LYS A 1 85 ? -18.232 -0.852 18.984 1.00 95.44 85 LYS A O 1
ATOM 681 N N . HIS A 1 86 ? -20.153 0.080 19.724 1.00 95.94 86 HIS A N 1
ATOM 682 C CA . HIS A 1 86 ? -20.808 0.348 18.437 1.00 95.94 86 HIS A CA 1
ATOM 683 C C . HIS A 1 86 ? -20.977 -0.893 17.547 1.00 95.94 86 HIS A C 1
ATOM 685 O O . HIS A 1 86 ? -20.861 -0.801 16.332 1.00 95.94 86 HIS A O 1
ATOM 691 N N . GLU A 1 87 ? -21.273 -2.054 18.138 1.00 92.62 87 GLU A N 1
ATOM 692 C CA . GLU A 1 87 ? -21.328 -3.363 17.450 1.00 92.62 87 GLU A CA 1
ATOM 693 C C . GLU A 1 87 ? -22.350 -3.437 16.304 1.00 92.62 87 GLU A C 1
ATOM 695 O O . GLU A 1 87 ? -22.178 -4.219 15.376 1.00 92.62 87 GLU A O 1
ATOM 700 N N . ASN A 1 88 ? -23.389 -2.599 16.340 1.00 92.75 88 ASN A N 1
ATOM 701 C CA . ASN A 1 88 ? -24.426 -2.555 15.306 1.00 92.75 88 ASN A CA 1
ATOM 702 C C . ASN A 1 88 ? -24.037 -1.712 14.075 1.00 92.75 88 ASN A C 1
ATOM 704 O O . ASN A 1 88 ? -24.761 -1.729 13.081 1.00 92.75 88 ASN A O 1
ATOM 708 N N . ALA A 1 89 ? -22.950 -0.936 14.139 1.00 93.94 89 ALA A N 1
ATOM 709 C CA . ALA A 1 89 ? -22.479 -0.125 13.018 1.00 93.94 89 ALA A CA 1
ATOM 710 C C . ALA A 1 89 ? -21.625 -0.964 12.056 1.00 93.94 89 ALA A C 1
ATOM 712 O O . ALA A 1 89 ? -20.917 -1.883 12.474 1.00 93.94 89 ALA A O 1
ATOM 713 N N . ASN A 1 90 ? -21.646 -0.626 10.763 1.00 93.88 90 ASN A N 1
ATOM 714 C CA . ASN A 1 90 ? -20.771 -1.297 9.800 1.00 93.88 90 ASN A CA 1
ATOM 715 C C . ASN A 1 90 ? -19.292 -0.960 10.054 1.00 93.88 90 ASN A C 1
ATOM 717 O O . ASN A 1 90 ? -18.974 0.008 10.742 1.00 93.88 90 ASN A O 1
ATOM 721 N N . LEU A 1 91 ? -18.385 -1.746 9.463 1.00 92.31 91 LEU A N 1
ATOM 722 C CA . LEU A 1 91 ? -16.936 -1.651 9.677 1.00 92.31 91 LEU A CA 1
ATOM 723 C C . LEU A 1 91 ? -16.388 -0.213 9.629 1.00 92.31 91 LEU A C 1
ATOM 725 O O . LEU A 1 91 ? -15.632 0.192 10.511 1.00 92.31 91 LEU A O 1
ATOM 729 N N . PHE A 1 92 ? -16.766 0.558 8.609 1.00 91.88 92 PHE A N 1
ATOM 730 C CA . PHE A 1 92 ? -16.214 1.893 8.377 1.00 91.88 92 PHE A CA 1
ATOM 731 C C . PHE A 1 92 ? -16.844 2.938 9.302 1.00 91.88 92 PHE A C 1
ATOM 733 O O . PHE A 1 92 ? -16.132 3.747 9.898 1.00 91.88 92 PHE A O 1
ATOM 740 N N . GLU A 1 93 ? -18.166 2.897 9.474 1.00 94.44 93 GLU A N 1
ATOM 741 C CA . GLU A 1 93 ? -18.886 3.780 10.399 1.00 94.44 93 GLU A CA 1
ATOM 742 C C . GLU A 1 93 ? -18.464 3.555 11.848 1.00 94.44 93 GLU A C 1
ATOM 744 O O . GLU A 1 93 ? -18.275 4.510 12.602 1.00 94.44 93 GLU A O 1
ATOM 749 N N . ARG A 1 94 ? -18.267 2.293 12.232 1.00 95.69 94 ARG A N 1
ATOM 750 C CA . ARG A 1 94 ? -17.887 1.905 13.586 1.00 95.69 94 ARG A CA 1
ATOM 751 C C . ARG A 1 94 ? -16.557 2.515 13.995 1.00 95.69 94 ARG A C 1
ATOM 753 O O . ARG A 1 94 ? -16.464 3.076 15.084 1.00 95.69 94 ARG A O 1
ATOM 760 N N . LEU A 1 95 ? -15.556 2.489 13.116 1.00 94.50 95 LEU A N 1
ATOM 761 C CA . LEU A 1 95 ? -14.278 3.140 13.391 1.00 94.50 95 LEU A CA 1
ATOM 762 C C . LEU A 1 95 ? -14.435 4.660 13.572 1.00 94.50 95 LEU A C 1
ATOM 764 O O . LEU A 1 95 ? -13.801 5.233 14.453 1.00 94.50 95 LEU A O 1
ATOM 768 N N . ILE A 1 96 ? -15.295 5.316 12.785 1.00 95.12 96 ILE A N 1
ATOM 769 C CA . ILE A 1 96 ? -15.573 6.756 12.926 1.00 95.12 96 ILE A CA 1
ATOM 770 C C . ILE A 1 96 ? -16.221 7.056 14.283 1.00 95.12 96 ILE A C 1
ATOM 772 O O . ILE A 1 96 ? -15.865 8.038 14.933 1.00 95.12 96 ILE A O 1
ATOM 776 N N . LEU A 1 97 ? -17.176 6.230 14.716 1.00 96.44 97 LEU A N 1
ATOM 777 C CA . LEU A 1 97 ? -17.836 6.381 16.015 1.00 96.44 97 LEU A CA 1
ATOM 778 C C . LEU A 1 97 ? -16.854 6.173 17.172 1.00 96.44 97 LEU A C 1
ATOM 780 O O . LEU A 1 97 ? -16.833 6.972 18.106 1.00 96.44 97 LEU A O 1
ATOM 784 N N . LEU A 1 98 ? -16.000 5.154 17.075 1.00 94.94 98 LEU A N 1
ATOM 785 C CA . LEU A 1 98 ? -14.966 4.891 18.071 1.00 94.94 98 LEU A CA 1
ATOM 786 C C . LEU A 1 98 ? -13.925 6.016 18.138 1.00 94.94 98 LEU A C 1
ATOM 788 O O . LEU A 1 98 ? -13.540 6.410 19.232 1.00 94.94 98 LEU A O 1
ATOM 792 N N . GLU A 1 99 ? -13.507 6.578 17.001 1.00 94.25 99 GLU A N 1
ATOM 793 C CA . GLU A 1 99 ? -12.579 7.719 16.961 1.00 94.25 99 GLU A CA 1
ATOM 794 C C . GLU A 1 99 ? -13.177 8.974 17.613 1.00 94.25 99 GLU A C 1
ATOM 796 O O . GLU A 1 99 ? -12.462 9.733 18.261 1.00 94.25 99 GLU A O 1
ATOM 801 N N . LYS A 1 100 ? -14.496 9.186 17.496 1.00 93.94 100 LYS A N 1
ATOM 802 C CA . LYS A 1 100 ? -15.186 10.293 18.180 1.00 93.94 100 LYS A CA 1
ATOM 803 C C . LYS A 1 100 ? -15.206 10.126 19.698 1.00 93.94 100 LYS A C 1
ATOM 805 O O . LYS A 1 100 ? -15.143 11.126 20.407 1.00 93.94 100 LYS A O 1
ATOM 810 N N . GLU A 1 101 ? -15.331 8.897 20.198 1.00 94.81 101 GLU A N 1
ATOM 811 C CA . GLU A 1 101 ? -15.254 8.628 21.640 1.00 94.81 101 GLU A CA 1
ATOM 812 C C . GLU A 1 101 ? -13.815 8.663 22.157 1.00 94.81 101 GLU A C 1
ATOM 814 O O . GLU A 1 101 ? -13.573 9.151 23.260 1.00 94.81 101 GLU A O 1
ATOM 819 N N . TYR A 1 102 ? -12.867 8.177 21.355 1.00 92.25 102 TYR A N 1
ATOM 820 C CA . TYR A 1 102 ? -11.452 8.130 21.691 1.00 92.25 102 TYR A CA 1
ATOM 821 C C . TYR A 1 102 ? -10.579 8.574 20.502 1.00 92.25 102 TYR A C 1
ATOM 823 O O . TYR A 1 102 ? -10.210 7.749 19.655 1.00 92.25 102 TYR A O 1
ATOM 831 N N . PRO A 1 103 ? -10.204 9.866 20.444 1.00 91.38 103 PRO A N 1
ATOM 832 C CA . PRO A 1 103 ? -9.274 10.371 19.440 1.00 91.38 103 PRO A CA 1
ATOM 833 C C . PRO A 1 103 ? -7.922 9.648 19.518 1.00 91.38 103 PRO A C 1
ATOM 835 O O . PRO A 1 103 ? -7.298 9.578 20.578 1.00 91.38 103 PRO A O 1
ATOM 838 N N . GLY A 1 104 ? -7.472 9.095 18.393 1.00 88.56 104 GLY A N 1
ATOM 839 C CA . GLY A 1 104 ? -6.257 8.290 18.275 1.00 88.56 104 GLY A CA 1
ATOM 840 C C . GLY A 1 104 ? -6.486 6.775 18.248 1.00 88.56 104 GLY A C 1
ATOM 841 O O . GLY A 1 104 ? -5.514 6.024 18.127 1.00 88.56 104 GLY A O 1
ATOM 842 N N . ILE A 1 105 ? -7.730 6.281 18.316 1.00 90.88 105 ILE A N 1
ATOM 843 C CA . ILE A 1 105 ? -7.994 4.833 18.238 1.00 90.88 105 ILE A CA 1
ATOM 844 C C . ILE A 1 105 ? -7.553 4.235 16.892 1.00 90.88 105 ILE A C 1
ATOM 846 O O . ILE A 1 105 ? -6.987 3.141 16.857 1.00 90.88 105 ILE A O 1
ATOM 850 N N . SER A 1 106 ? -7.720 4.973 15.793 1.00 91.56 106 SER A N 1
ATOM 851 C CA . SER A 1 106 ? -7.196 4.627 14.463 1.00 91.56 106 SER A CA 1
ATOM 852 C C . SER A 1 106 ? -5.677 4.428 14.459 1.00 91.56 106 SER A C 1
ATOM 854 O O . SER A 1 106 ? -5.183 3.481 13.843 1.00 91.56 106 SER A O 1
ATOM 856 N N . VAL A 1 107 ? -4.930 5.245 15.208 1.00 90.00 107 VAL A N 1
ATOM 857 C CA . VAL A 1 107 ? -3.474 5.101 15.379 1.00 90.00 107 VAL A CA 1
ATOM 858 C C . VAL A 1 107 ? -3.138 3.816 16.141 1.00 90.00 107 VAL A C 1
ATOM 860 O O . VAL A 1 107 ? -2.177 3.128 15.793 1.00 90.00 107 VAL A O 1
ATOM 863 N N . ILE A 1 108 ? -3.925 3.460 17.161 1.00 91.38 108 ILE A N 1
ATOM 864 C CA . ILE A 1 108 ? -3.744 2.208 17.913 1.00 91.38 108 ILE A CA 1
ATOM 865 C C . ILE A 1 108 ? -4.022 1.002 17.008 1.00 91.38 108 ILE A C 1
ATOM 867 O O . ILE A 1 108 ? -3.228 0.058 16.975 1.00 91.38 108 ILE A O 1
ATOM 871 N N . LEU A 1 109 ? -5.109 1.046 16.234 1.00 91.44 109 LEU A N 1
ATOM 872 C CA . LEU A 1 109 ? -5.448 0.000 15.270 1.00 91.44 109 LEU A CA 1
ATOM 873 C C . LEU A 1 109 ? -4.335 -0.162 14.224 1.00 91.44 109 LEU A C 1
ATOM 875 O O . LEU A 1 109 ? -3.860 -1.272 14.000 1.00 91.44 109 LEU A O 1
ATOM 879 N N . HIS A 1 110 ? -3.854 0.948 13.659 1.00 89.06 110 HIS A N 1
ATOM 880 C CA . HIS A 1 110 ? -2.739 0.984 12.711 1.00 89.06 110 HIS A CA 1
ATOM 881 C C . HIS A 1 110 ? -1.457 0.337 13.263 1.00 89.06 110 HIS A C 1
ATOM 883 O O . HIS A 1 110 ? -0.773 -0.390 12.548 1.00 89.06 110 HIS A O 1
ATOM 889 N N . LYS A 1 111 ? -1.132 0.587 14.538 1.00 86.31 111 LYS A N 1
ATOM 890 C CA . LYS A 1 111 ? 0.085 0.084 15.200 1.00 86.31 111 LYS A CA 1
ATOM 891 C C . LYS A 1 111 ? -0.069 -1.310 15.809 1.00 86.31 111 LYS A C 1
ATOM 893 O O . LYS A 1 111 ? 0.847 -1.780 16.483 1.00 86.31 111 LYS A O 1
ATOM 898 N N . THR A 1 112 ? -1.207 -1.972 15.615 1.00 84.00 112 THR A N 1
ATOM 899 C CA . THR A 1 112 ? -1.444 -3.298 16.188 1.00 84.00 112 THR A CA 1
ATOM 900 C C . THR A 1 112 ? -0.527 -4.326 15.509 1.00 84.00 112 THR A C 1
ATOM 902 O O . THR A 1 112 ? -0.669 -4.569 14.312 1.00 84.00 112 THR A O 1
ATOM 905 N N . PRO A 1 113 ? 0.393 -4.987 16.240 1.00 78.25 113 PRO A N 1
ATOM 906 C CA . PRO A 1 113 ? 1.418 -5.858 15.656 1.00 78.25 113 PRO A CA 1
ATOM 907 C C . PRO A 1 113 ? 0.878 -7.265 15.344 1.00 78.25 113 PRO A C 1
ATOM 909 O O . PRO A 1 113 ? 1.548 -8.271 15.571 1.00 78.25 113 PRO A O 1
ATOM 912 N N . LYS A 1 114 ? -0.367 -7.365 14.873 1.00 85.88 114 LYS A N 1
ATOM 913 C CA . LYS A 1 114 ? -1.018 -8.629 14.516 1.00 85.88 114 LYS A CA 1
ATOM 914 C C . LYS A 1 114 ? -1.240 -8.620 13.011 1.00 85.88 114 LYS A C 1
ATOM 916 O O . LYS A 1 114 ? -1.970 -7.768 12.530 1.00 85.88 114 LYS A O 1
ATOM 921 N N . LEU A 1 115 ? -0.645 -9.573 12.291 1.00 89.06 115 LEU A N 1
ATOM 922 C CA . LEU A 1 115 ? -0.967 -9.864 10.889 1.00 89.06 115 LEU A CA 1
ATOM 923 C C . LEU A 1 115 ? -2.039 -10.968 10.861 1.00 89.06 115 LEU A C 1
ATOM 925 O O . LEU A 1 115 ? -1.677 -12.134 11.078 1.00 89.06 115 LEU A O 1
ATOM 929 N N . PRO A 1 116 ? -3.331 -10.644 10.663 1.00 92.62 116 PRO A N 1
ATOM 930 C CA . PRO A 1 116 ? -4.413 -11.628 10.678 1.00 92.62 116 PRO A CA 1
ATOM 931 C C . PRO A 1 116 ? -4.368 -12.555 9.462 1.00 92.62 116 PRO A C 1
ATOM 933 O O . PRO A 1 116 ? -3.742 -12.230 8.455 1.00 92.62 116 PRO A O 1
ATOM 936 N N . GLN A 1 117 ? -5.090 -13.675 9.532 1.00 94.44 117 GLN A N 1
ATOM 937 C CA . GLN A 1 117 ? -5.104 -14.677 8.462 1.00 94.44 117 GLN A CA 1
ATOM 938 C C . GLN A 1 117 ? -5.554 -14.098 7.112 1.00 94.44 117 GLN A C 1
ATOM 940 O O . GLN A 1 117 ? -4.830 -14.264 6.140 1.00 94.44 117 GLN A O 1
ATOM 945 N N . GLY A 1 118 ? -6.633 -13.305 7.067 1.00 95.88 118 GLY A N 1
ATOM 946 C CA . GLY A 1 118 ? -7.109 -12.703 5.812 1.00 95.88 118 GLY A CA 1
ATOM 947 C C . GLY A 1 118 ? -6.050 -11.860 5.085 1.00 95.88 118 GLY A C 1
ATOM 948 O O . GLY A 1 118 ? -5.942 -11.918 3.865 1.00 95.88 118 GLY A O 1
ATOM 949 N N . PHE A 1 119 ? -5.190 -11.141 5.818 1.00 94.50 119 PHE A N 1
ATOM 950 C CA . PHE A 1 119 ? -4.077 -10.398 5.212 1.00 94.50 119 PHE A CA 1
ATOM 951 C C . PHE A 1 119 ? -2.978 -11.321 4.673 1.00 94.50 119 PHE A C 1
ATOM 953 O O . PHE A 1 119 ? -2.395 -11.026 3.632 1.00 94.50 119 PHE A O 1
ATOM 960 N N . ARG A 1 120 ? -2.689 -12.431 5.366 1.00 94.19 120 ARG A N 1
ATOM 961 C CA . ARG A 1 120 ? -1.718 -13.439 4.907 1.00 94.19 120 ARG A CA 1
ATOM 962 C C . ARG A 1 120 ? -2.203 -14.122 3.636 1.00 94.19 120 ARG A C 1
ATOM 964 O O . ARG A 1 120 ? -1.411 -14.310 2.722 1.00 94.19 120 ARG A O 1
ATOM 971 N N . ASP A 1 121 ? -3.491 -14.440 3.579 1.00 96.00 121 ASP A N 1
ATOM 972 C CA . ASP A 1 121 ? -4.116 -15.054 2.410 1.00 96.00 121 ASP A CA 1
ATOM 973 C C . ASP A 1 121 ? -4.092 -14.093 1.218 1.00 96.00 121 ASP A C 1
ATOM 975 O O . ASP A 1 121 ? -3.714 -14.492 0.121 1.00 96.00 121 ASP A O 1
ATOM 979 N N . LEU A 1 122 ? -4.383 -12.802 1.440 1.00 95.81 122 LEU A N 1
ATOM 980 C CA . LEU A 1 122 ? -4.242 -11.772 0.407 1.00 95.81 122 LEU A CA 1
ATOM 981 C C . LEU A 1 122 ? -2.792 -11.657 -0.090 1.00 95.81 122 LEU A C 1
ATOM 983 O O . LEU A 1 122 ? -2.558 -11.556 -1.290 1.00 95.81 122 LEU A O 1
ATOM 987 N N . TRP A 1 123 ? -1.812 -11.690 0.815 1.00 93.62 123 TRP A N 1
ATOM 988 C CA . TRP A 1 123 ? -0.388 -11.675 0.461 1.00 93.62 123 TRP A CA 1
ATOM 989 C C . TRP A 1 123 ? 0.043 -12.890 -0.352 1.00 93.62 123 TRP A C 1
ATOM 991 O O . TRP A 1 123 ? 0.877 -12.766 -1.245 1.00 93.62 123 TRP A O 1
ATOM 1001 N N . ALA A 1 124 ? -0.524 -14.050 -0.038 1.00 94.25 124 ALA A N 1
ATOM 1002 C CA . ALA A 1 124 ? -0.277 -15.298 -0.741 1.00 94.25 124 ALA A CA 1
ATOM 1003 C C . ALA A 1 124 ? -1.178 -15.482 -1.974 1.00 94.25 124 ALA A C 1
ATOM 1005 O O . ALA A 1 124 ? -1.106 -16.521 -2.624 1.00 94.25 124 ALA A O 1
ATOM 1006 N N . HIS A 1 125 ? -2.027 -14.506 -2.307 1.00 96.88 125 HIS A N 1
ATOM 1007 C CA . HIS A 1 125 ? -2.989 -14.635 -3.390 1.00 96.88 125 HIS A CA 1
ATOM 1008 C C . HIS A 1 125 ? -2.276 -14.735 -4.743 1.00 96.88 125 HIS A C 1
ATOM 1010 O O . HIS A 1 125 ? -1.537 -13.825 -5.124 1.00 96.88 125 HIS A O 1
ATOM 1016 N N . ASP A 1 126 ? -2.564 -15.786 -5.519 1.00 96.50 126 ASP A N 1
ATOM 1017 C CA . ASP A 1 126 ? -1.858 -16.099 -6.771 1.00 96.50 126 ASP A CA 1
ATOM 1018 C C . ASP A 1 126 ? -1.769 -14.905 -7.723 1.00 96.50 126 ASP A C 1
ATOM 1020 O O . ASP A 1 126 ? -0.707 -14.598 -8.250 1.00 96.50 126 ASP A O 1
ATOM 1024 N N . ARG A 1 127 ? -2.876 -14.180 -7.923 1.00 97.06 127 ARG A N 1
ATOM 1025 C CA . ARG A 1 127 ? -2.900 -12.992 -8.796 1.00 97.06 127 ARG A CA 1
ATOM 1026 C C . ARG A 1 127 ? -1.936 -11.901 -8.326 1.00 97.06 127 ARG A C 1
ATOM 1028 O O . ARG A 1 127 ? -1.250 -11.311 -9.158 1.00 97.06 127 ARG A O 1
ATOM 1035 N N . LEU A 1 128 ? -1.874 -11.651 -7.017 1.00 97.19 128 LEU A N 1
ATOM 1036 C CA . LEU A 1 128 ? -0.967 -10.660 -6.441 1.00 97.19 128 LEU A CA 1
ATOM 1037 C C . LEU A 1 128 ? 0.485 -11.129 -6.560 1.00 97.19 128 LEU A C 1
ATOM 1039 O O . LEU A 1 128 ? 1.347 -10.367 -6.984 1.00 97.19 128 LEU A O 1
ATOM 1043 N N . LEU A 1 129 ? 0.760 -12.397 -6.264 1.00 96.62 129 LEU A N 1
ATOM 1044 C CA . LEU A 1 129 ? 2.098 -12.955 -6.441 1.00 96.62 129 LEU A CA 1
ATOM 1045 C C . LEU A 1 129 ? 2.532 -12.933 -7.907 1.00 96.62 129 LEU A C 1
ATOM 1047 O O . LEU A 1 129 ? 3.663 -12.564 -8.186 1.00 96.62 129 LEU A O 1
ATOM 1051 N N . ASN A 1 130 ? 1.639 -13.226 -8.851 1.00 97.00 130 ASN A N 1
ATOM 1052 C CA . ASN A 1 130 ? 1.935 -13.200 -10.282 1.00 97.00 130 ASN A CA 1
ATOM 1053 C C . ASN A 1 130 ? 2.284 -11.791 -10.782 1.00 97.00 130 ASN A C 1
ATOM 1055 O O . ASN A 1 130 ? 3.194 -11.647 -11.602 1.00 97.00 130 ASN A O 1
ATOM 1059 N N . VAL A 1 131 ? 1.581 -10.753 -10.306 1.00 96.88 131 VAL A N 1
ATOM 1060 C CA . VAL A 1 131 ? 1.912 -9.366 -10.665 1.00 96.88 131 VAL A CA 1
ATOM 1061 C C . VAL A 1 131 ? 3.232 -8.931 -10.027 1.00 96.88 131 VAL A C 1
ATOM 1063 O O . VAL A 1 131 ? 4.059 -8.312 -10.689 1.00 96.88 131 VAL A O 1
ATOM 1066 N N . MET A 1 132 ? 3.482 -9.319 -8.775 1.00 95.88 132 MET A N 1
ATOM 1067 C CA . MET A 1 132 ? 4.741 -9.018 -8.092 1.00 95.88 132 MET A CA 1
ATOM 1068 C C . MET A 1 132 ? 5.922 -9.768 -8.720 1.00 95.88 132 MET A C 1
ATOM 1070 O O . MET A 1 132 ? 6.978 -9.174 -8.903 1.00 95.88 132 MET A O 1
ATOM 1074 N N . GLU A 1 133 ? 5.736 -11.017 -9.148 1.00 95.31 133 GLU A N 1
ATOM 1075 C CA . GLU A 1 133 ? 6.722 -11.801 -9.906 1.00 95.31 133 GLU A CA 1
ATOM 1076 C C . GLU A 1 133 ? 7.146 -11.067 -11.180 1.00 95.31 133 GLU A C 1
ATOM 1078 O O . GLU A 1 133 ? 8.324 -11.015 -11.526 1.00 95.31 133 GLU A O 1
ATOM 1083 N N . GLN A 1 134 ? 6.180 -10.460 -11.871 1.00 95.31 134 GLN A N 1
ATOM 1084 C CA . GLN A 1 134 ? 6.420 -9.735 -13.114 1.00 95.31 134 GLN A CA 1
ATOM 1085 C C . GLN A 1 134 ? 7.251 -8.458 -12.912 1.00 95.31 134 GLN A C 1
ATOM 1087 O O . GLN A 1 134 ? 7.996 -8.066 -13.814 1.00 95.31 134 GLN A O 1
ATOM 1092 N N . LEU A 1 135 ? 7.107 -7.806 -11.753 1.00 94.88 135 LEU A N 1
ATOM 1093 C CA . LEU A 1 135 ? 7.779 -6.547 -11.419 1.00 94.88 135 LEU A CA 1
ATOM 1094 C C . LEU A 1 135 ? 9.139 -6.760 -10.741 1.00 94.88 135 LEU A C 1
ATOM 1096 O O . LEU A 1 135 ? 10.110 -6.080 -11.068 1.00 94.88 135 LEU A O 1
ATOM 1100 N N . VAL A 1 136 ? 9.206 -7.689 -9.786 1.00 92.69 136 VAL A N 1
ATOM 1101 C CA . VAL A 1 136 ? 10.387 -7.946 -8.946 1.00 92.69 136 VAL A CA 1
ATOM 1102 C C . VAL A 1 136 ? 11.277 -9.038 -9.549 1.00 92.69 136 VAL A C 1
ATOM 1104 O O . VAL A 1 136 ? 12.500 -8.982 -9.432 1.00 92.69 136 VAL A O 1
ATOM 1107 N N . GLY A 1 137 ? 10.675 -10.023 -10.215 1.00 91.75 137 GLY A N 1
ATOM 1108 C CA . GLY A 1 137 ? 11.317 -11.260 -10.651 1.00 91.75 137 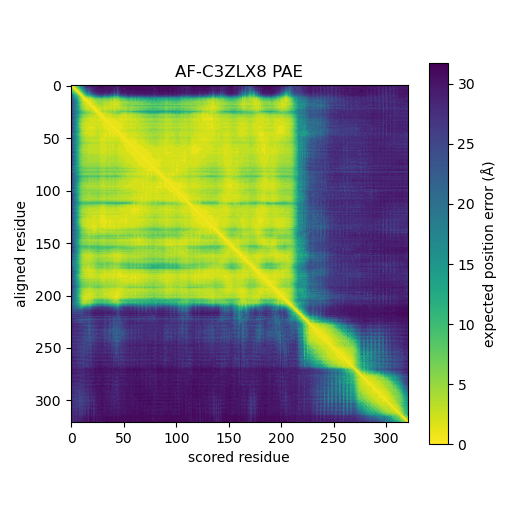GLY A CA 1
ATOM 1109 C C . GLY A 1 137 ? 10.807 -12.491 -9.884 1.00 91.75 137 GLY A C 1
ATOM 1110 O O . GLY A 1 137 ? 9.984 -12.366 -8.978 1.00 91.75 137 GLY A O 1
ATOM 1111 N N . PRO A 1 138 ? 11.298 -13.697 -10.233 1.00 89.56 138 PRO A N 1
ATOM 1112 C CA . PRO A 1 138 ? 10.791 -14.967 -9.697 1.00 89.56 138 PRO A CA 1
ATOM 1113 C C . PRO A 1 138 ? 11.049 -15.165 -8.195 1.00 89.56 138 PRO A C 1
ATOM 1115 O O . PRO A 1 138 ? 10.328 -15.904 -7.533 1.00 89.56 138 PRO A O 1
ATOM 1118 N N . GLU A 1 139 ? 12.066 -14.499 -7.647 1.00 90.25 139 GLU A N 1
ATOM 1119 C CA . GLU A 1 139 ? 12.446 -14.603 -6.238 1.00 90.25 139 GLU A CA 1
ATOM 1120 C C . GLU A 1 139 ? 11.746 -13.509 -5.422 1.00 90.25 139 GLU A C 1
ATOM 1122 O O . GLU A 1 139 ? 12.285 -12.422 -5.205 1.00 90.25 139 GLU A O 1
ATOM 1127 N N . ILE A 1 140 ? 10.520 -13.796 -4.984 1.00 91.44 140 ILE A N 1
ATOM 1128 C CA . ILE A 1 140 ? 9.695 -12.864 -4.208 1.00 91.44 140 ILE A CA 1
ATOM 1129 C C . ILE A 1 140 ? 9.879 -13.122 -2.711 1.00 91.44 140 ILE A C 1
ATOM 1131 O O . ILE A 1 140 ? 9.730 -14.247 -2.235 1.00 91.44 140 ILE A O 1
ATOM 1135 N N . ALA A 1 141 ? 10.122 -12.057 -1.947 1.00 90.38 141 ALA A N 1
ATOM 1136 C CA . ALA A 1 141 ? 10.089 -12.081 -0.490 1.00 90.38 141 ALA A CA 1
ATOM 1137 C C . ALA A 1 141 ? 9.071 -11.063 0.040 1.00 90.38 141 ALA A C 1
ATOM 1139 O O . ALA A 1 141 ? 9.038 -9.915 -0.401 1.00 90.38 141 ALA A O 1
ATOM 1140 N N . GLY A 1 142 ? 8.258 -11.474 1.017 1.00 87.88 142 GLY A N 1
ATOM 1141 C CA . GLY A 1 142 ? 7.365 -10.566 1.735 1.00 87.88 142 GLY A CA 1
ATOM 1142 C C . GLY A 1 142 ? 8.160 -9.646 2.661 1.00 87.88 142 GLY A C 1
ATOM 1143 O O . GLY A 1 142 ? 8.903 -10.120 3.522 1.00 87.88 142 GLY A O 1
ATOM 1144 N N . HIS A 1 143 ? 8.007 -8.333 2.498 1.00 86.56 143 HIS A N 1
ATOM 1145 C CA . HIS A 1 143 ? 8.709 -7.348 3.317 1.00 86.56 143 HIS A CA 1
ATOM 1146 C C . HIS A 1 143 ? 7.939 -7.074 4.620 1.00 86.56 143 HIS A C 1
ATOM 1148 O O . HIS A 1 143 ? 6.771 -6.713 4.545 1.00 86.56 143 HIS A O 1
ATOM 1154 N N . PRO A 1 144 ? 8.541 -7.164 5.822 1.00 81.88 144 PRO A N 1
ATOM 1155 C CA . PRO A 1 144 ? 7.803 -7.078 7.089 1.00 81.88 144 PRO A CA 1
ATOM 1156 C C . PRO A 1 144 ? 7.149 -5.711 7.348 1.00 81.88 144 PRO A C 1
ATOM 1158 O O . PRO A 1 144 ? 6.256 -5.619 8.189 1.00 81.88 144 PRO A O 1
ATOM 1161 N N . ASN A 1 145 ? 7.555 -4.658 6.629 1.00 82.75 145 ASN A N 1
ATOM 1162 C CA . ASN A 1 145 ? 6.900 -3.350 6.701 1.00 82.75 145 ASN A CA 1
ATOM 1163 C C . ASN A 1 145 ? 5.623 -3.351 5.855 1.00 82.75 145 ASN A C 1
ATOM 1165 O O . ASN A 1 145 ? 5.627 -2.921 4.703 1.00 82.75 145 ASN A O 1
ATOM 1169 N N . TRP A 1 146 ? 4.532 -3.809 6.457 1.00 87.12 146 TRP A N 1
ATOM 1170 C CA . TRP A 1 146 ? 3.177 -3.729 5.922 1.00 87.12 146 TRP A CA 1
ATOM 1171 C C . TRP A 1 146 ? 2.317 -2.863 6.839 1.00 87.12 146 TRP A C 1
ATOM 1173 O O . TRP A 1 146 ? 2.597 -2.752 8.030 1.00 87.12 146 TRP A O 1
ATOM 1183 N N . ASN A 1 147 ? 1.284 -2.220 6.293 1.00 88.25 147 ASN A N 1
ATOM 1184 C CA . ASN A 1 147 ? 0.466 -1.289 7.064 1.00 88.25 147 ASN A CA 1
ATOM 1185 C C . ASN A 1 147 ? -1.015 -1.401 6.688 1.00 88.25 147 ASN A C 1
ATOM 1187 O O . ASN A 1 147 ? -1.379 -1.179 5.535 1.00 88.25 147 ASN A O 1
ATOM 1191 N N . LEU A 1 148 ? -1.877 -1.633 7.681 1.00 92.00 148 LEU A N 1
ATOM 1192 C CA . LEU A 1 148 ? -3.280 -1.223 7.609 1.00 92.00 148 LEU A CA 1
ATOM 1193 C C . LEU A 1 148 ? -3.338 0.275 7.927 1.00 92.00 148 LEU A C 1
ATOM 1195 O O . LEU A 1 148 ? -2.898 0.684 9.000 1.00 92.00 148 LEU A O 1
ATOM 1199 N N . ARG A 1 149 ? -3.848 1.103 7.009 1.00 91.06 149 ARG A N 1
ATOM 1200 C CA . ARG A 1 149 ? -3.945 2.567 7.172 1.00 91.06 149 ARG A CA 1
ATOM 1201 C C . ARG A 1 149 ? -5.413 3.000 7.330 1.00 91.06 149 ARG A C 1
ATOM 1203 O O . ARG A 1 149 ? -6.051 3.342 6.338 1.00 91.06 149 ARG A O 1
ATOM 1210 N N . PRO A 1 150 ? -5.968 2.978 8.553 1.00 91.00 150 PRO A N 1
ATOM 1211 C CA . PRO A 1 150 ? -7.337 3.405 8.812 1.00 91.00 150 PRO A CA 1
ATOM 1212 C C . PRO A 1 150 ? -7.418 4.937 8.923 1.00 91.00 150 PRO A C 1
ATOM 1214 O O . PRO A 1 150 ? -7.143 5.499 9.980 1.00 91.00 150 PRO A O 1
ATOM 1217 N N . LYS A 1 151 ? -7.778 5.632 7.838 1.00 90.44 151 LYS A N 1
ATOM 1218 C CA . LYS A 1 151 ? -7.944 7.095 7.848 1.00 90.44 151 LYS A CA 1
ATOM 1219 C C . LYS A 1 151 ? -9.391 7.473 8.161 1.00 90.44 151 LYS A C 1
ATOM 1221 O O . LYS A 1 151 ? -10.286 7.222 7.358 1.00 90.44 151 LYS A O 1
ATOM 1226 N N . THR A 1 152 ? -9.618 8.083 9.321 1.00 91.81 152 THR A N 1
ATOM 1227 C CA . THR A 1 152 ? -10.920 8.651 9.694 1.00 91.81 152 THR A CA 1
ATOM 1228 C C . THR A 1 152 ? -11.031 10.124 9.268 1.00 91.81 152 THR A C 1
ATOM 1230 O O . THR A 1 152 ? -10.008 10.779 9.037 1.00 91.81 152 THR A O 1
ATOM 1233 N N . PRO A 1 153 ? -12.255 10.670 9.120 1.00 90.00 153 PRO A N 1
ATOM 1234 C CA . PRO A 1 153 ? -12.455 12.073 8.764 1.00 90.00 153 PRO A CA 1
ATOM 1235 C C . PRO A 1 153 ? -11.760 13.034 9.739 1.00 90.00 153 PRO A C 1
ATOM 1237 O O . PRO A 1 153 ? -11.796 12.825 10.948 1.00 90.00 153 PRO A O 1
ATOM 1240 N N . GLN A 1 154 ? -11.143 14.091 9.196 1.00 83.75 154 GLN A N 1
ATOM 1241 C CA . GLN A 1 154 ? -10.450 15.145 9.955 1.00 83.75 154 GLN A CA 1
ATOM 1242 C C . GLN A 1 154 ? -9.329 14.635 10.888 1.00 83.75 154 GLN A C 1
ATOM 1244 O O . GLN A 1 154 ? -9.015 15.275 11.890 1.00 83.75 154 GLN A O 1
ATOM 1249 N N . ASN A 1 155 ? -8.695 13.507 10.553 1.00 83.00 155 ASN A N 1
ATOM 1250 C CA . ASN A 1 155 ? -7.627 12.923 11.359 1.00 83.00 155 ASN A CA 1
ATOM 1251 C C . ASN A 1 155 ? -6.225 13.233 10.814 1.00 83.00 155 ASN A C 1
ATOM 1253 O O . ASN A 1 155 ? -5.656 12.453 10.047 1.00 83.00 155 ASN A O 1
ATOM 1257 N N . GLN A 1 156 ? -5.651 14.349 11.268 1.00 82.25 156 GLN A N 1
ATOM 1258 C CA . GLN A 1 156 ? -4.306 14.788 10.872 1.00 82.25 156 GLN A CA 1
ATOM 1259 C C . GLN A 1 156 ? -3.199 13.807 11.287 1.00 82.25 156 GLN A C 1
ATOM 1261 O O . GLN A 1 156 ? -2.156 13.743 10.647 1.00 82.25 156 GLN A O 1
ATOM 1266 N N . GLN A 1 157 ? -3.408 12.992 12.329 1.00 80.69 157 GLN A N 1
ATOM 1267 C CA . GLN A 1 157 ? -2.409 12.005 12.766 1.00 80.69 157 GLN A CA 1
ATOM 1268 C C . GLN A 1 157 ? -2.245 10.851 11.767 1.00 80.69 157 GLN A C 1
ATOM 1270 O O . GLN A 1 157 ? -1.257 10.117 11.824 1.00 80.69 157 GLN A O 1
ATOM 1275 N N . MET A 1 158 ? -3.226 10.684 10.880 1.00 83.75 158 MET A N 1
ATOM 1276 C CA . MET A 1 158 ? -3.240 9.679 9.824 1.00 83.75 158 MET A CA 1
ATOM 1277 C C . MET A 1 158 ? -2.897 10.270 8.449 1.00 83.75 158 MET A C 1
ATOM 1279 O O . MET A 1 158 ? -2.921 9.534 7.458 1.00 83.75 158 MET A O 1
ATOM 1283 N N . ASP A 1 159 ? -2.567 11.565 8.375 1.00 83.50 159 ASP A N 1
ATOM 1284 C CA . ASP A 1 159 ? -2.032 12.176 7.163 1.00 83.50 159 ASP A CA 1
ATOM 1285 C C . ASP A 1 159 ? -0.588 11.725 6.937 1.00 83.50 159 ASP A C 1
ATOM 1287 O O . ASP A 1 159 ? 0.232 11.641 7.854 1.00 83.50 159 ASP A O 1
ATOM 1291 N N . VAL A 1 160 ? -0.293 11.379 5.687 1.00 84.94 160 VAL A N 1
ATOM 1292 C CA . VAL A 1 160 ? 1.017 10.883 5.279 1.00 84.94 160 VAL A CA 1
ATOM 1293 C C . VAL A 1 160 ? 1.663 11.958 4.407 1.00 84.94 160 VAL A C 1
ATOM 1295 O O . VAL A 1 160 ? 1.141 12.223 3.323 1.00 84.94 160 VAL A O 1
ATOM 1298 N N . PRO A 1 161 ? 2.767 12.587 4.852 1.00 85.94 161 PRO A N 1
ATOM 1299 C CA . PRO A 1 161 ? 3.424 13.634 4.079 1.00 85.94 161 PRO A CA 1
ATOM 1300 C C . PRO A 1 161 ? 4.096 13.057 2.831 1.00 85.94 161 PRO A C 1
ATOM 1302 O O . PRO A 1 161 ? 4.280 11.842 2.702 1.00 85.94 161 PRO A O 1
ATOM 1305 N N . TRP A 1 162 ? 4.518 13.933 1.918 1.00 88.56 162 TRP A N 1
ATOM 1306 C CA . TRP A 1 162 ? 5.328 13.538 0.768 1.00 88.56 162 TRP A CA 1
ATOM 1307 C C . TRP A 1 162 ? 6.600 12.815 1.214 1.00 88.56 162 TRP A C 1
ATOM 1309 O O . TRP A 1 162 ? 7.390 13.325 2.006 1.00 88.56 162 TRP A O 1
ATOM 1319 N N . HIS A 1 163 ? 6.811 11.615 0.685 1.00 89.06 163 HIS A N 1
ATOM 1320 C CA . HIS A 1 163 ? 7.985 10.804 0.980 1.00 89.06 163 HIS A CA 1
ATOM 1321 C C . HIS A 1 163 ? 8.246 9.807 -0.153 1.00 89.06 163 HIS A C 1
ATOM 1323 O O . HIS A 1 163 ? 7.434 9.634 -1.062 1.00 89.06 163 HIS A O 1
ATOM 1329 N N . GLN A 1 164 ? 9.393 9.136 -0.077 1.00 88.88 164 GLN A N 1
ATOM 1330 C CA . GLN A 1 164 ? 9.662 7.908 -0.819 1.00 88.88 164 GLN A CA 1
ATOM 1331 C C . GLN A 1 164 ? 9.709 6.757 0.189 1.00 88.88 164 GLN A C 1
ATOM 1333 O O . GLN A 1 164 ? 10.349 6.900 1.231 1.00 88.88 164 GLN A O 1
ATOM 1338 N N . ASP A 1 165 ? 9.069 5.624 -0.105 1.00 88.38 165 ASP A N 1
ATOM 1339 C CA . ASP A 1 165 ? 9.052 4.459 0.801 1.00 88.38 165 ASP A CA 1
ATOM 1340 C C . ASP A 1 165 ? 10.470 4.008 1.177 1.00 88.38 165 ASP A C 1
ATOM 1342 O O . ASP A 1 165 ? 10.761 3.711 2.336 1.00 88.38 165 ASP A O 1
ATOM 1346 N N . ASN A 1 166 ? 11.390 4.047 0.208 1.00 86.38 166 ASN A N 1
ATOM 1347 C CA . ASN A 1 166 ? 12.789 3.682 0.409 1.00 86.38 166 ASN A CA 1
ATOM 1348 C C . ASN A 1 166 ? 13.543 4.592 1.396 1.00 86.38 166 ASN A C 1
ATOM 1350 O O . ASN A 1 166 ? 14.628 4.230 1.841 1.00 86.38 166 ASN A O 1
ATOM 1354 N N . ALA A 1 167 ? 12.971 5.735 1.778 1.00 85.62 167 ALA A N 1
ATOM 1355 C CA . ALA A 1 167 ? 13.527 6.628 2.783 1.00 85.62 167 ALA A CA 1
ATOM 1356 C C . ALA A 1 167 ? 13.373 6.099 4.217 1.00 85.62 167 ALA A C 1
ATOM 1358 O O . ALA A 1 167 ? 14.088 6.543 5.112 1.00 85.62 167 ALA A O 1
ATOM 1359 N N . TYR A 1 168 ? 12.485 5.123 4.428 1.00 82.88 168 TYR A N 1
ATOM 1360 C CA . TYR A 1 168 ? 12.333 4.419 5.703 1.00 82.88 168 TYR A CA 1
ATOM 1361 C C . TYR A 1 168 ? 13.225 3.179 5.824 1.00 82.88 168 TYR A C 1
ATOM 1363 O O . TYR A 1 168 ? 13.227 2.521 6.867 1.00 82.88 168 TYR A O 1
ATOM 1371 N N . PHE A 1 169 ? 13.949 2.824 4.764 1.00 84.81 169 PHE A N 1
ATOM 1372 C CA . PHE A 1 169 ? 14.786 1.634 4.720 1.00 84.81 169 PHE A CA 1
ATOM 1373 C C . PHE A 1 169 ? 16.256 1.969 4.952 1.00 84.81 169 PHE A C 1
ATOM 1375 O O . PHE A 1 169 ? 16.700 3.106 4.791 1.00 84.81 169 PHE A O 1
ATOM 1382 N N . ALA A 1 170 ? 17.021 0.948 5.338 1.00 83.12 170 ALA A N 1
ATOM 1383 C CA . ALA A 1 170 ? 18.464 1.073 5.448 1.00 83.12 170 ALA A CA 1
ATOM 1384 C C . ALA A 1 170 ? 19.066 1.384 4.057 1.00 83.12 170 ALA A C 1
ATOM 1386 O O . ALA A 1 170 ? 18.586 0.825 3.063 1.00 83.12 170 ALA A O 1
ATOM 1387 N N . PRO A 1 171 ? 20.088 2.253 3.947 1.00 80.12 171 PRO A N 1
ATOM 1388 C CA . PRO A 1 171 ? 20.632 2.680 2.655 1.00 80.12 171 PRO A CA 1
ATOM 1389 C C . PRO A 1 171 ? 21.100 1.528 1.748 1.00 80.12 171 PRO A C 1
ATOM 1391 O O . PRO A 1 171 ? 21.098 1.648 0.526 1.00 80.12 171 PRO A O 1
ATOM 1394 N N . GLU A 1 172 ? 21.457 0.380 2.317 1.00 81.81 172 GLU A N 1
ATOM 1395 C CA . GLU A 1 172 ? 21.843 -0.833 1.594 1.00 81.81 172 GLU A CA 1
ATOM 1396 C C . GLU A 1 172 ? 20.711 -1.403 0.723 1.00 81.81 172 GLU A C 1
ATOM 1398 O O . GLU A 1 172 ? 20.976 -2.123 -0.241 1.00 81.81 172 GLU A O 1
ATOM 1403 N N . LEU A 1 173 ? 19.451 -1.066 1.022 1.00 81.88 173 LEU A N 1
ATOM 1404 C CA . LEU A 1 173 ? 18.287 -1.496 0.247 1.00 81.88 173 LEU A CA 1
ATOM 1405 C C . LEU A 1 173 ? 18.037 -0.648 -1.007 1.00 81.88 173 LEU A C 1
ATOM 1407 O O . LEU A 1 173 ? 17.202 -1.035 -1.817 1.00 81.88 173 LEU A O 1
ATOM 1411 N N . LEU A 1 174 ? 18.780 0.443 -1.241 1.00 80.56 174 LEU A N 1
ATOM 1412 C CA . LEU A 1 174 ? 18.600 1.311 -2.419 1.00 80.56 174 LEU A CA 1
ATOM 1413 C C . LEU A 1 174 ? 18.700 0.573 -3.759 1.00 80.56 174 LEU A C 1
ATOM 1415 O O . LEU A 1 174 ? 17.985 0.916 -4.702 1.00 80.56 174 LEU A O 1
ATOM 1419 N N . GLY A 1 175 ? 19.577 -0.433 -3.832 1.00 85.38 175 GLY A N 1
ATOM 1420 C CA . GLY A 1 175 ? 19.767 -1.276 -5.014 1.00 85.38 175 GLY A CA 1
ATOM 1421 C C . GLY A 1 175 ? 18.769 -2.431 -5.133 1.00 85.38 175 GLY A C 1
ATOM 1422 O O . GLY A 1 175 ? 18.820 -3.169 -6.115 1.00 85.38 175 GLY A O 1
ATOM 1423 N N . THR A 1 176 ? 17.875 -2.604 -4.156 1.00 88.00 176 THR A N 1
ATOM 1424 C CA . THR A 1 176 ? 16.867 -3.670 -4.126 1.00 88.00 176 THR A CA 1
ATOM 1425 C C . THR A 1 176 ? 15.507 -3.098 -4.492 1.00 88.00 176 THR A C 1
ATOM 1427 O O . THR A 1 176 ? 15.046 -2.130 -3.893 1.00 88.00 176 THR A O 1
ATOM 1430 N N . PHE A 1 177 ? 14.837 -3.706 -5.468 1.00 90.38 177 PHE A N 1
ATOM 1431 C CA . PHE A 1 177 ? 13.487 -3.296 -5.821 1.00 90.38 177 PHE A CA 1
ATOM 1432 C C . PHE A 1 177 ? 12.495 -3.812 -4.770 1.00 90.38 177 PHE A C 1
ATOM 1434 O O . PHE A 1 177 ? 12.318 -5.020 -4.612 1.00 90.38 177 PHE A O 1
ATOM 1441 N N . VAL A 1 178 ? 11.839 -2.893 -4.062 1.00 91.38 178 VAL A N 1
ATOM 1442 C CA . VAL A 1 178 ? 10.761 -3.193 -3.111 1.00 91.38 178 VAL A CA 1
ATOM 1443 C C . VAL A 1 178 ? 9.461 -2.656 -3.699 1.00 91.38 178 VAL A C 1
ATOM 1445 O O . VAL A 1 178 ? 9.246 -1.447 -3.738 1.00 91.38 178 VAL A O 1
ATOM 1448 N N . GLY A 1 179 ? 8.616 -3.553 -4.206 1.00 91.81 179 GLY A N 1
ATOM 1449 C CA . GLY A 1 179 ? 7.317 -3.181 -4.762 1.00 91.81 179 GLY A CA 1
ATOM 1450 C C . GLY A 1 179 ? 6.248 -3.047 -3.675 1.00 91.81 179 GLY A C 1
ATOM 1451 O O . GLY A 1 179 ? 6.130 -3.918 -2.813 1.00 91.81 179 GLY A O 1
ATOM 1452 N N . THR A 1 180 ? 5.435 -1.994 -3.760 1.00 94.19 180 THR A N 1
ATOM 1453 C CA . THR A 1 180 ? 4.299 -1.751 -2.860 1.00 94.19 180 THR A CA 1
ATOM 1454 C C . THR A 1 180 ? 2.986 -1.923 -3.623 1.00 94.19 180 THR A C 1
ATOM 1456 O O . THR A 1 180 ? 2.749 -1.242 -4.621 1.00 94.19 180 THR A O 1
ATOM 1459 N N . ALA A 1 181 ? 2.105 -2.799 -3.133 1.00 95.44 181 ALA A N 1
ATOM 1460 C CA . ALA A 1 181 ? 0.728 -2.909 -3.608 1.00 95.44 181 ALA A CA 1
ATOM 1461 C C . ALA A 1 181 ? -0.208 -2.169 -2.643 1.00 95.44 181 ALA A C 1
ATOM 1463 O O . ALA A 1 181 ? -0.412 -2.600 -1.507 1.00 95.44 181 ALA A O 1
ATOM 1464 N N . TRP A 1 182 ? -0.774 -1.046 -3.088 1.00 96.38 182 TRP A N 1
ATOM 1465 C CA . TRP A 1 182 ? -1.782 -0.313 -2.325 1.00 96.38 182 TRP A CA 1
ATOM 1466 C C . TRP A 1 182 ? -3.180 -0.776 -2.741 1.00 96.38 182 TRP A C 1
ATOM 1468 O O . TRP A 1 182 ? -3.572 -0.609 -3.897 1.00 96.38 182 TRP A O 1
ATOM 1478 N N . ILE A 1 183 ? -3.915 -1.383 -1.807 1.00 96.75 183 ILE A N 1
ATOM 1479 C CA . ILE A 1 183 ? -5.221 -2.001 -2.062 1.00 96.75 183 ILE A CA 1
ATOM 1480 C C . ILE A 1 183 ? -6.272 -1.288 -1.200 1.00 96.75 183 ILE A C 1
ATOM 1482 O O . ILE A 1 183 ? -6.218 -1.396 0.029 1.00 96.75 183 ILE A O 1
ATOM 1486 N N . PRO A 1 184 ? -7.220 -0.548 -1.803 1.00 95.06 184 PRO A N 1
ATOM 1487 C CA . PRO A 1 184 ? -8.301 0.073 -1.054 1.00 95.06 184 PRO A CA 1
ATOM 1488 C C . PRO A 1 184 ? -9.316 -0.980 -0.598 1.00 95.06 184 PRO A C 1
ATOM 1490 O O . PRO A 1 184 ? -9.815 -1.762 -1.402 1.00 95.06 184 PRO A O 1
ATOM 1493 N N . PHE A 1 185 ? -9.682 -0.961 0.685 1.00 94.56 185 PHE A N 1
ATOM 1494 C CA . PHE A 1 185 ? -10.766 -1.801 1.213 1.00 94.56 185 PHE A CA 1
ATOM 1495 C C . PHE A 1 185 ? -12.129 -1.106 1.198 1.00 94.56 185 PHE A C 1
ATOM 1497 O O . PHE A 1 185 ? -13.108 -1.710 1.620 1.00 94.56 185 PHE A O 1
ATOM 1504 N N . LEU A 1 186 ? -12.208 0.129 0.707 1.00 92.31 186 LEU A N 1
ATOM 1505 C CA . LEU A 1 186 ? -13.420 0.916 0.470 1.00 92.31 186 LEU A CA 1
ATOM 1506 C C . LEU A 1 186 ? -13.181 1.844 -0.725 1.00 92.31 186 LEU A C 1
ATOM 1508 O O . LEU A 1 186 ? -12.028 2.110 -1.058 1.00 92.31 186 LEU A O 1
ATOM 1512 N N . ASP A 1 187 ? -14.236 2.363 -1.345 1.00 92.50 187 ASP A N 1
ATOM 1513 C CA . ASP A 1 187 ? -14.091 3.255 -2.499 1.00 92.50 187 ASP A CA 1
ATOM 1514 C C . ASP A 1 187 ? -13.382 4.556 -2.124 1.00 92.50 187 ASP A C 1
ATOM 1516 O O . ASP A 1 187 ? -13.853 5.318 -1.276 1.00 92.50 187 ASP A O 1
ATOM 1520 N N . VAL A 1 188 ? -12.256 4.840 -2.780 1.00 92.81 188 VAL A N 1
ATOM 1521 C CA . VAL A 1 188 ? -11.451 6.032 -2.500 1.00 92.81 188 VAL A CA 1
ATOM 1522 C C . VAL A 1 188 ? -11.603 7.121 -3.553 1.00 92.81 188 VAL A C 1
ATOM 1524 O O . VAL A 1 188 ? -11.722 6.868 -4.751 1.00 92.81 188 VAL A O 1
ATOM 1527 N N . ASN A 1 189 ? -11.556 8.361 -3.090 1.00 91.88 189 ASN A N 1
ATOM 1528 C CA . ASN A 1 189 ? -11.573 9.575 -3.885 1.00 91.88 189 ASN A CA 1
ATOM 1529 C C . ASN A 1 189 ? -10.743 10.668 -3.188 1.00 91.88 189 ASN A C 1
ATOM 1531 O O . ASN A 1 189 ? -10.203 10.470 -2.097 1.00 91.88 189 ASN A O 1
ATOM 1535 N N . ALA A 1 190 ? -10.649 11.839 -3.818 1.00 89.75 190 ALA A N 1
ATOM 1536 C CA . ALA A 1 190 ? -9.881 12.964 -3.285 1.00 89.75 190 ALA A CA 1
ATOM 1537 C C . ALA A 1 190 ? -10.358 13.428 -1.893 1.00 89.75 190 ALA A C 1
ATOM 1539 O O . ALA A 1 190 ? -9.559 13.921 -1.105 1.00 89.75 190 ALA A O 1
ATOM 1540 N N . GLY A 1 191 ? -11.640 13.239 -1.563 1.00 88.06 191 GLY A N 1
ATOM 1541 C CA . GLY A 1 191 ? -12.241 13.675 -0.303 1.00 88.06 191 GLY A CA 1
ATOM 1542 C C . GLY A 1 191 ? -12.079 12.707 0.872 1.00 88.06 191 GLY A C 1
ATOM 1543 O O . GLY A 1 191 ? -12.261 13.127 2.011 1.00 88.06 191 GLY A O 1
ATOM 1544 N N . ASN A 1 192 ? -11.736 11.434 0.639 1.00 88.12 192 ASN A N 1
ATOM 1545 C CA . ASN A 1 192 ? -11.556 10.439 1.709 1.00 88.12 192 ASN A CA 1
ATOM 1546 C C . ASN A 1 192 ? -10.138 9.845 1.776 1.00 88.12 192 ASN A C 1
ATOM 1548 O O . ASN A 1 192 ? -9.925 8.828 2.434 1.00 88.12 192 ASN A O 1
ATOM 1552 N N . GLY A 1 193 ? -9.162 10.515 1.153 1.00 83.94 193 GLY A N 1
ATOM 1553 C CA . GLY A 1 193 ? -7.742 10.196 1.301 1.00 83.94 193 GLY A CA 1
ATOM 1554 C C . GLY A 1 193 ? -7.207 9.170 0.306 1.00 83.94 193 GLY A C 1
ATOM 1555 O O . GLY A 1 193 ? -6.466 8.272 0.704 1.00 83.94 193 GLY A O 1
ATOM 1556 N N . CYS A 1 194 ? -7.552 9.292 -0.980 1.00 91.19 194 CYS A N 1
ATOM 1557 C CA . CYS A 1 194 ? -6.860 8.540 -2.026 1.00 91.19 194 CYS A CA 1
ATOM 1558 C C . CYS A 1 194 ? -5.351 8.858 -2.070 1.00 91.19 194 CYS A C 1
ATOM 1560 O O . CYS A 1 194 ? -4.917 9.942 -1.682 1.00 91.19 194 CYS A O 1
ATOM 1562 N N . MET A 1 195 ? -4.555 7.928 -2.603 1.00 93.31 195 MET A N 1
ATOM 1563 C CA . MET A 1 195 ? -3.118 8.138 -2.810 1.00 93.31 195 MET A CA 1
ATOM 1564 C C . MET A 1 195 ? -2.842 9.291 -3.784 1.00 93.31 195 MET A C 1
ATOM 1566 O O . MET A 1 195 ? -3.497 9.414 -4.821 1.00 93.31 195 MET A O 1
ATOM 1570 N N . GLN A 1 196 ? -1.809 10.077 -3.481 1.00 92.94 196 GLN A N 1
ATOM 1571 C CA . GLN A 1 196 ? -1.198 11.038 -4.396 1.00 92.94 196 GLN A CA 1
ATOM 1572 C C . GLN A 1 196 ? 0.201 10.538 -4.768 1.00 92.94 196 GLN A C 1
ATOM 1574 O O . GLN A 1 196 ? 0.957 10.099 -3.907 1.00 92.94 196 GLN A O 1
ATOM 1579 N N . MET A 1 197 ? 0.541 10.586 -6.058 1.00 92.88 197 MET A N 1
ATOM 1580 C CA . MET A 1 197 ? 1.808 10.065 -6.582 1.00 92.88 197 MET A CA 1
ATOM 1581 C C . MET A 1 197 ? 2.477 11.105 -7.480 1.00 92.88 197 MET A C 1
ATOM 1583 O O . MET A 1 197 ? 1.826 11.707 -8.336 1.00 92.88 197 MET A O 1
ATOM 1587 N N . VAL A 1 198 ? 3.794 11.273 -7.340 1.00 92.56 198 VAL A N 1
ATOM 1588 C CA . VAL A 1 198 ? 4.599 12.084 -8.263 1.00 92.56 198 VAL A CA 1
ATOM 1589 C C . VAL A 1 198 ? 5.107 11.199 -9.392 1.00 92.56 198 VAL A C 1
ATOM 1591 O O . VAL A 1 198 ? 5.923 10.301 -9.177 1.00 92.56 198 VAL A O 1
ATOM 1594 N N . LYS A 1 199 ? 4.661 11.483 -10.619 1.00 94.06 199 LYS A N 1
ATOM 1595 C CA . LYS A 1 199 ? 5.188 10.816 -11.815 1.00 94.06 199 LYS A CA 1
ATOM 1596 C C . LYS A 1 199 ? 6.692 11.046 -11.934 1.00 94.06 199 LYS A C 1
ATOM 1598 O O . LYS A 1 199 ? 7.173 12.151 -11.688 1.00 94.06 199 LYS A O 1
ATOM 1603 N N . TYR A 1 200 ? 7.415 10.022 -12.376 1.00 93.62 200 TYR A N 1
ATOM 1604 C CA . TYR A 1 200 ? 8.855 10.065 -12.664 1.00 93.62 200 TYR A CA 1
ATOM 1605 C C . TYR A 1 200 ? 9.770 10.242 -11.441 1.00 93.62 200 TYR A C 1
ATOM 1607 O O . TYR A 1 200 ? 10.990 10.319 -11.610 1.00 93.62 200 TYR A O 1
ATOM 1615 N N . GLY A 1 201 ? 9.221 10.292 -10.221 1.00 89.88 201 GLY A N 1
ATOM 1616 C CA . GLY A 1 201 ? 10.002 10.501 -8.997 1.00 89.88 201 GLY A CA 1
ATOM 1617 C C . GLY A 1 201 ? 11.051 9.410 -8.752 1.00 89.88 201 GLY A C 1
ATOM 1618 O O . GLY A 1 201 ? 12.140 9.692 -8.257 1.00 89.88 201 GLY A O 1
ATOM 1619 N N . HIS A 1 202 ? 10.775 8.178 -9.187 1.00 91.19 202 HIS A N 1
ATOM 1620 C CA . HIS A 1 202 ? 11.667 7.020 -9.061 1.00 91.19 202 HIS A CA 1
ATOM 1621 C C . HIS A 1 202 ? 12.912 7.093 -9.956 1.00 91.19 202 HIS A C 1
ATOM 1623 O O . HIS A 1 202 ? 13.941 6.502 -9.633 1.00 91.19 202 HIS A O 1
ATOM 1629 N N . ARG A 1 203 ? 12.858 7.831 -11.075 1.00 90.50 203 ARG A N 1
ATOM 1630 C CA . ARG A 1 203 ? 13.859 7.736 -12.156 1.00 90.50 203 ARG A CA 1
ATOM 1631 C C . ARG A 1 203 ? 15.268 8.151 -11.751 1.00 90.50 203 ARG A C 1
ATOM 1633 O O . ARG A 1 203 ? 16.230 7.683 -12.353 1.00 90.50 203 ARG A O 1
ATOM 1640 N N . LYS A 1 204 ? 15.407 9.044 -10.766 1.00 86.50 204 LYS A N 1
ATOM 1641 C CA . LYS A 1 204 ? 16.729 9.481 -10.297 1.00 86.50 204 LYS A CA 1
ATOM 1642 C C . LYS A 1 204 ? 17.467 8.380 -9.532 1.00 86.50 204 LYS A C 1
ATOM 1644 O O . LYS A 1 204 ? 18.678 8.492 -9.386 1.00 86.50 204 LYS A O 1
ATOM 1649 N N . GLY A 1 205 ? 16.771 7.348 -9.043 1.00 82.38 205 GLY A N 1
ATOM 1650 C CA . GLY A 1 205 ? 17.385 6.263 -8.272 1.00 82.38 205 GLY A CA 1
ATOM 1651 C C . GLY A 1 205 ? 18.053 6.730 -6.978 1.00 82.38 205 GLY A C 1
ATOM 1652 O O . GLY A 1 205 ? 18.947 6.054 -6.483 1.00 82.38 205 GLY A O 1
ATOM 1653 N N . VAL A 1 206 ? 17.661 7.897 -6.465 1.00 81.81 206 VAL A N 1
ATOM 1654 C CA . VAL A 1 206 ? 18.139 8.454 -5.198 1.00 81.81 206 VAL A CA 1
ATOM 1655 C C . VAL A 1 206 ? 16.972 8.584 -4.238 1.00 81.81 206 VAL A C 1
ATOM 1657 O O . VAL A 1 206 ? 15.844 8.881 -4.644 1.00 81.81 206 VAL A O 1
ATOM 1660 N N . THR A 1 207 ? 17.268 8.394 -2.963 1.00 82.69 207 THR A N 1
ATOM 1661 C CA . THR A 1 207 ? 16.351 8.711 -1.876 1.00 82.69 207 THR A CA 1
ATOM 1662 C C . THR A 1 207 ? 16.544 10.164 -1.489 1.00 82.69 207 THR A C 1
ATOM 1664 O O . THR A 1 207 ? 17.633 10.573 -1.085 1.00 82.69 207 THR A O 1
ATOM 1667 N N . ALA A 1 208 ? 15.491 10.962 -1.637 1.00 79.38 208 ALA A N 1
ATOM 1668 C CA . ALA A 1 208 ? 15.439 12.305 -1.096 1.00 79.38 208 ALA A CA 1
ATOM 1669 C C . ALA A 1 208 ? 15.595 12.246 0.426 1.00 79.38 208 ALA A C 1
ATOM 1671 O O . ALA A 1 208 ? 15.143 11.304 1.080 1.00 79.38 208 ALA A O 1
ATOM 1672 N N . LYS A 1 209 ? 16.237 13.267 0.999 1.00 73.00 209 LYS A N 1
ATOM 1673 C CA . LYS A 1 209 ? 16.409 13.358 2.447 1.00 73.00 209 LYS A CA 1
ATOM 1674 C C . LYS A 1 209 ? 15.033 13.341 3.113 1.00 73.00 209 LYS A C 1
ATOM 1676 O O . LYS A 1 209 ? 14.241 14.258 2.914 1.00 73.00 209 LYS A O 1
ATOM 1681 N N . HIS A 1 210 ? 14.765 12.292 3.887 1.00 65.56 210 HIS A N 1
ATOM 1682 C CA . HIS A 1 210 ? 13.522 12.165 4.636 1.00 65.56 210 HIS A CA 1
ATOM 1683 C C . HIS A 1 210 ? 13.455 13.257 5.701 1.00 65.56 210 HIS A C 1
ATOM 1685 O O . HIS A 1 210 ? 14.360 13.372 6.532 1.00 65.56 210 HIS A O 1
ATOM 1691 N N . VAL A 1 211 ? 12.394 14.057 5.679 1.00 58.28 211 VAL A N 1
ATOM 1692 C CA . VAL A 1 211 ? 12.052 14.950 6.786 1.00 58.28 211 VAL A CA 1
ATOM 1693 C C . VAL A 1 211 ? 10.985 14.220 7.591 1.00 58.28 211 VAL A C 1
ATOM 1695 O O . VAL A 1 211 ? 9.821 14.160 7.208 1.00 58.28 211 VAL A O 1
ATOM 1698 N N . CYS A 1 212 ? 11.413 13.538 8.652 1.00 49.66 212 CYS A N 1
ATOM 1699 C CA . CYS A 1 212 ? 10.516 12.732 9.469 1.00 49.66 212 CYS A CA 1
ATOM 1700 C C . CYS A 1 212 ? 9.487 13.614 10.190 1.00 49.66 212 CYS A C 1
ATOM 1702 O O . CYS A 1 212 ? 9.828 14.646 10.761 1.00 49.66 212 CYS A O 1
ATOM 1704 N N . CYS A 1 213 ? 8.241 13.140 10.236 1.00 50.91 213 CYS A N 1
ATOM 1705 C CA . CYS A 1 213 ? 7.072 13.805 10.825 1.00 50.91 213 CYS A CA 1
ATOM 1706 C C . CYS A 1 213 ? 7.197 14.107 12.338 1.00 50.91 213 CYS A C 1
ATOM 1708 O O . CYS A 1 213 ? 6.351 14.784 12.911 1.00 50.91 213 CYS A O 1
ATOM 1710 N N . MET A 1 214 ? 8.237 13.607 13.010 1.00 40.50 214 MET A N 1
ATOM 1711 C CA . MET A 1 214 ? 8.523 13.859 14.425 1.00 40.50 214 MET A CA 1
ATOM 1712 C C . MET A 1 214 ? 9.675 14.863 14.546 1.00 40.50 214 MET A C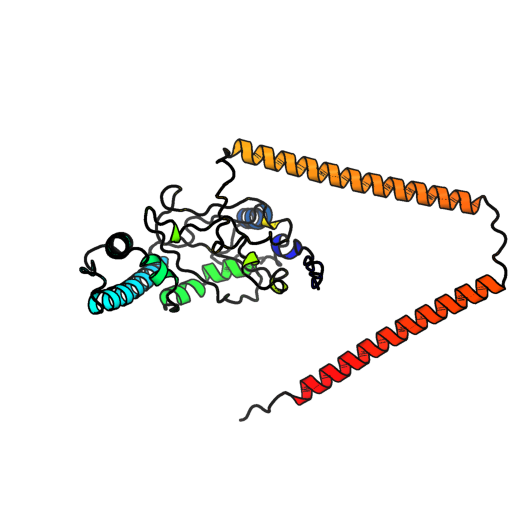 1
ATOM 1714 O O . MET A 1 214 ? 10.831 14.470 14.693 1.00 40.50 214 MET A O 1
ATOM 1718 N N . GLY A 1 215 ? 9.365 16.161 14.462 1.00 39.16 215 GLY A N 1
ATOM 1719 C CA . GLY A 1 215 ? 10.390 17.203 14.617 1.00 39.16 215 GLY A CA 1
ATOM 1720 C C . GLY A 1 215 ? 10.010 18.646 14.276 1.00 39.16 215 GLY A C 1
ATOM 1721 O O . GLY A 1 215 ? 10.916 19.462 14.153 1.00 39.16 215 GLY A O 1
ATOM 1722 N N . GLY A 1 216 ? 8.726 18.987 14.104 1.00 36.47 216 GLY A N 1
ATOM 1723 C CA . GLY A 1 216 ? 8.311 20.384 13.887 1.00 36.47 216 GLY A CA 1
ATOM 1724 C C . GLY A 1 216 ? 8.772 21.005 12.562 1.00 36.47 216 GLY A C 1
ATOM 1725 O O . GLY A 1 216 ? 8.982 22.209 12.503 1.00 36.47 216 GLY A O 1
ATOM 1726 N N . THR A 1 217 ? 8.947 20.199 11.513 1.00 34.88 217 THR A N 1
ATOM 1727 C CA . THR A 1 217 ? 9.307 20.659 10.154 1.00 34.88 217 THR A CA 1
ATOM 1728 C C . THR A 1 217 ? 8.349 20.100 9.100 1.00 34.88 217 THR A C 1
ATOM 1730 O O . THR A 1 217 ? 8.743 19.746 7.992 1.00 34.88 217 THR A O 1
ATOM 1733 N N . CYS A 1 218 ? 7.066 19.996 9.458 1.00 35.06 218 CYS A N 1
ATOM 1734 C CA . CYS A 1 218 ? 5.980 19.847 8.494 1.00 35.06 218 CYS A CA 1
ATOM 1735 C C . CYS A 1 218 ? 5.742 21.203 7.816 1.00 35.06 218 CYS A C 1
ATOM 1737 O O . CYS A 1 218 ? 4.772 21.899 8.105 1.00 35.06 218 CYS A O 1
ATOM 1739 N N . ASP A 1 219 ? 6.668 21.613 6.951 1.00 36.66 219 ASP A N 1
ATOM 1740 C CA . ASP A 1 219 ? 6.334 22.614 5.947 1.00 36.66 219 ASP A CA 1
ATOM 1741 C C . ASP A 1 219 ? 5.455 21.898 4.913 1.00 36.66 219 ASP A C 1
ATOM 1743 O O . ASP A 1 219 ? 5.936 21.290 3.957 1.00 36.66 219 ASP A O 1
ATOM 1747 N N . ASP A 1 220 ? 4.147 21.915 5.177 1.00 46.16 220 A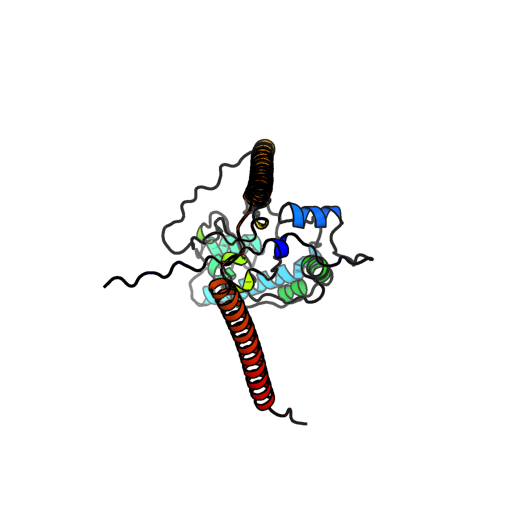SP A N 1
ATOM 1748 C CA . ASP A 1 220 ? 3.063 21.387 4.343 1.00 46.16 220 ASP A CA 1
ATOM 1749 C C . ASP A 1 220 ? 2.872 22.207 3.049 1.00 46.16 220 ASP A C 1
ATOM 1751 O O . ASP A 1 220 ? 1.750 22.395 2.573 1.00 46.16 220 ASP A O 1
ATOM 1755 N N . GLU A 1 221 ? 3.948 22.706 2.435 1.00 43.03 221 GLU A N 1
ATOM 1756 C CA . GLU A 1 221 ? 3.870 23.241 1.077 1.00 43.03 221 GLU A CA 1
ATOM 1757 C C . GLU A 1 221 ? 3.810 22.068 0.095 1.00 43.03 221 GLU A C 1
ATOM 1759 O O . GLU A 1 221 ? 4.770 21.701 -0.589 1.00 43.03 221 GLU A O 1
ATOM 1764 N N . ALA A 1 222 ? 2.631 21.446 0.042 1.00 44.00 222 ALA A N 1
ATOM 1765 C CA . ALA A 1 222 ? 2.234 20.649 -1.099 1.00 44.00 222 ALA A CA 1
ATOM 1766 C C . ALA A 1 222 ? 2.442 21.497 -2.368 1.00 44.00 222 ALA A C 1
ATOM 1768 O O . ALA A 1 222 ? 2.086 22.680 -2.378 1.00 44.00 222 ALA A O 1
ATOM 1769 N N . PRO A 1 223 ? 2.989 20.929 -3.457 1.00 48.12 223 PRO A N 1
ATOM 1770 C CA . PRO A 1 223 ? 2.911 21.593 -4.747 1.00 48.12 223 PRO A CA 1
ATOM 1771 C C . PRO A 1 223 ? 1.439 21.919 -5.015 1.00 48.12 223 PRO A C 1
ATOM 1773 O O . PRO A 1 223 ? 0.598 21.034 -4.855 1.00 48.12 223 PRO A O 1
ATOM 1776 N N . GLU A 1 224 ? 1.132 23.164 -5.394 1.00 45.88 224 GLU A N 1
ATOM 1777 C CA . GLU A 1 224 ? -0.230 23.552 -5.779 1.00 45.88 224 GLU A CA 1
ATOM 1778 C C . GLU A 1 224 ? -0.825 22.503 -6.725 1.00 45.88 224 GLU A C 1
ATOM 1780 O O . GLU A 1 224 ? -0.131 22.037 -7.636 1.00 45.88 224 GLU A O 1
ATOM 1785 N N . ASP A 1 225 ? -2.104 22.159 -6.529 1.00 42.97 225 ASP A N 1
ATOM 1786 C CA . ASP A 1 225 ? -2.855 21.271 -7.417 1.00 42.97 225 ASP A CA 1
ATOM 1787 C C . ASP A 1 225 ? -2.822 21.825 -8.847 1.00 42.97 225 ASP A C 1
ATOM 1789 O O . ASP A 1 225 ? -3.615 22.666 -9.278 1.00 42.97 225 ASP A O 1
ATOM 1793 N N . VAL A 1 226 ? -1.841 21.363 -9.612 1.00 46.03 226 VAL A N 1
ATOM 1794 C CA . VAL A 1 226 ? -1.650 21.750 -10.997 1.00 46.03 226 VAL A CA 1
ATOM 1795 C C . VAL A 1 226 ? -2.486 20.826 -11.865 1.00 46.03 226 VAL A C 1
ATOM 1797 O O . VAL A 1 226 ? -2.353 19.600 -11.834 1.00 46.03 226 VAL A O 1
ATOM 1800 N N . SER A 1 227 ? -3.360 21.426 -12.674 1.00 47.53 227 SER A N 1
ATOM 1801 C CA . SER A 1 227 ? -4.156 20.687 -13.650 1.00 47.53 227 SER A CA 1
ATOM 1802 C C . SER A 1 227 ? -3.267 19.778 -14.507 1.00 47.53 227 SER A C 1
ATOM 1804 O O . SER A 1 227 ? -2.124 20.116 -14.830 1.00 47.53 227 SER A O 1
ATOM 1806 N N . PHE A 1 228 ? -3.805 18.625 -14.913 1.00 43.00 228 PHE A N 1
ATOM 1807 C CA . PHE A 1 228 ? -3.099 17.595 -15.689 1.00 43.00 228 PHE A CA 1
ATOM 1808 C C . PHE A 1 228 ? -2.284 18.163 -16.870 1.00 43.00 228 PHE A C 1
ATOM 1810 O O . PHE A 1 228 ? -1.166 17.727 -17.152 1.00 43.00 228 PHE A O 1
ATOM 1817 N N . THR A 1 229 ? -2.816 19.186 -17.537 1.00 53.50 229 THR A N 1
ATOM 1818 C CA . THR A 1 229 ? -2.189 19.879 -18.666 1.00 53.50 229 THR A CA 1
ATOM 1819 C C . THR A 1 229 ? -0.936 20.658 -18.264 1.00 53.50 229 THR A C 1
ATOM 1821 O O . THR A 1 229 ? 0.063 20.626 -18.986 1.00 53.50 229 THR A O 1
ATOM 1824 N N . LYS A 1 230 ? -0.968 21.321 -17.103 1.00 54.69 230 LYS A N 1
ATOM 1825 C CA . LYS A 1 230 ? 0.135 22.132 -16.577 1.00 54.69 230 LYS A CA 1
ATOM 1826 C C . LYS A 1 230 ? 1.260 21.231 -16.058 1.00 54.69 230 LYS A C 1
ATOM 1828 O O . LYS A 1 230 ? 2.413 21.438 -16.428 1.00 54.69 230 LYS A O 1
ATOM 1833 N N . SER A 1 231 ? 0.927 20.144 -15.359 1.00 49.34 231 SER A N 1
ATOM 1834 C CA . SER A 1 231 ? 1.892 19.117 -14.921 1.00 49.34 231 SER A CA 1
ATOM 1835 C C . SER A 1 231 ? 2.596 18.442 -16.098 1.00 49.34 231 SER A C 1
ATOM 1837 O O . SER A 1 231 ? 3.815 18.271 -16.093 1.00 49.34 231 SER A O 1
ATOM 1839 N N . ARG A 1 232 ? 1.847 18.117 -17.162 1.00 57.91 232 ARG A N 1
ATOM 1840 C CA . ARG A 1 232 ? 2.413 17.561 -18.397 1.00 57.91 232 ARG A CA 1
ATOM 1841 C C . ARG A 1 232 ? 3.357 18.546 -19.089 1.00 57.91 232 ARG A C 1
ATOM 1843 O O . ARG A 1 232 ? 4.396 18.124 -19.588 1.00 57.91 232 ARG A O 1
ATOM 1850 N N . GLN A 1 233 ? 3.023 19.837 -19.123 1.00 64.69 233 GLN A N 1
ATOM 1851 C CA . GLN A 1 233 ? 3.898 20.867 -19.696 1.00 64.69 233 GLN A CA 1
ATOM 1852 C C . GLN A 1 233 ? 5.186 21.045 -18.893 1.00 64.69 233 GLN A C 1
ATOM 1854 O O . GLN A 1 233 ? 6.254 21.082 -19.499 1.00 64.69 233 GLN A O 1
ATOM 1859 N N . VAL A 1 234 ? 5.106 21.085 -17.561 1.00 67.31 234 VAL A N 1
ATOM 1860 C CA . VAL A 1 234 ? 6.286 21.186 -16.688 1.00 67.31 234 VAL A CA 1
ATOM 1861 C C . VAL A 1 234 ? 7.194 19.965 -16.858 1.00 67.31 234 VAL A C 1
ATOM 1863 O O . VAL A 1 234 ? 8.396 20.119 -17.059 1.00 67.31 234 VAL A O 1
ATOM 1866 N N . ALA A 1 235 ? 6.629 18.754 -16.892 1.00 60.00 235 ALA A N 1
ATOM 1867 C CA . ALA A 1 235 ? 7.398 17.532 -17.129 1.00 60.00 235 ALA A CA 1
ATOM 1868 C C . ALA A 1 235 ? 8.044 17.502 -18.528 1.00 60.00 235 ALA A C 1
ATOM 1870 O O . ALA A 1 235 ? 9.213 17.143 -18.668 1.00 60.00 235 ALA A O 1
ATOM 1871 N N . LEU A 1 236 ? 7.319 17.929 -19.570 1.00 64.62 236 LEU A N 1
ATOM 1872 C CA . LEU A 1 236 ? 7.863 18.053 -20.929 1.00 64.62 236 LEU A CA 1
ATOM 1873 C C . LEU A 1 236 ? 8.987 19.093 -21.007 1.00 64.62 236 LEU A C 1
ATOM 1875 O O . LEU A 1 236 ? 9.947 18.895 -21.751 1.00 64.62 236 LEU A O 1
ATOM 1879 N N . GLN A 1 237 ? 8.874 20.192 -20.262 1.00 72.12 237 GLN A N 1
ATOM 1880 C CA . GLN A 1 237 ? 9.894 21.233 -20.192 1.00 72.12 237 GLN A CA 1
ATOM 1881 C C . GLN A 1 237 ? 11.160 20.706 -19.503 1.00 72.12 237 GLN A C 1
ATOM 1883 O O . GLN A 1 237 ? 12.240 20.783 -20.086 1.00 72.12 237 GLN A O 1
ATOM 1888 N N . ALA A 1 238 ? 11.012 20.056 -18.345 1.00 67.31 238 ALA A N 1
ATOM 1889 C CA . ALA A 1 238 ? 12.117 19.434 -17.616 1.00 67.31 238 ALA A CA 1
ATOM 1890 C C . ALA A 1 238 ? 12.824 18.352 -18.454 1.00 67.31 238 ALA A C 1
ATOM 1892 O O . ALA A 1 238 ? 14.052 18.285 -18.495 1.00 67.31 238 ALA A O 1
ATOM 1893 N N . MET A 1 239 ? 12.064 17.543 -19.203 1.00 67.31 239 MET A N 1
ATOM 1894 C CA . MET A 1 239 ? 12.628 16.545 -20.116 1.00 67.31 239 MET A CA 1
ATOM 1895 C C . MET A 1 239 ? 13.414 17.197 -21.266 1.00 67.31 239 MET A C 1
ATOM 1897 O O . MET A 1 239 ? 14.502 1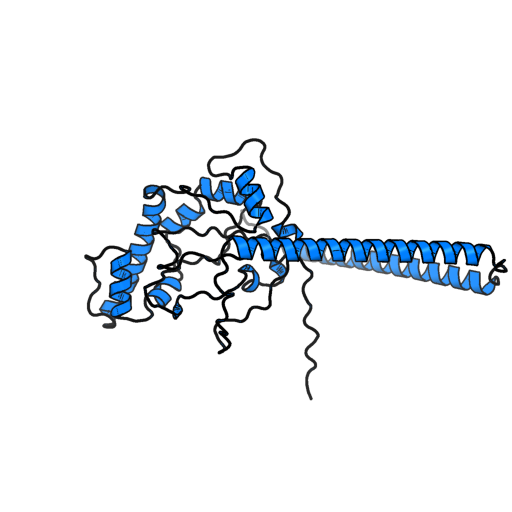6.737 -21.612 1.00 67.31 239 MET A O 1
ATOM 1901 N N . LYS A 1 240 ? 12.902 18.289 -21.851 1.00 76.62 240 LYS A N 1
ATOM 1902 C CA . LYS A 1 240 ? 13.612 19.048 -22.898 1.00 76.62 240 LYS A CA 1
ATOM 1903 C C . LYS A 1 240 ? 14.905 19.671 -22.374 1.00 76.62 240 LYS A C 1
ATOM 1905 O O . LYS A 1 240 ? 15.907 19.667 -23.090 1.00 76.62 240 LYS A O 1
ATOM 1910 N N . GLU A 1 241 ? 14.892 20.186 -21.151 1.00 76.62 241 GLU A N 1
ATOM 1911 C CA . GLU A 1 241 ? 16.067 20.759 -20.492 1.00 76.62 241 GLU A CA 1
ATOM 1912 C C . GLU A 1 241 ? 17.127 19.690 -20.216 1.00 76.62 241 GLU A C 1
ATOM 1914 O O . GLU A 1 241 ? 18.276 19.870 -20.618 1.00 76.62 241 GLU A O 1
ATOM 1919 N N . ALA A 1 242 ? 16.730 18.527 -19.692 1.00 61.72 242 ALA A N 1
ATOM 1920 C CA . ALA A 1 242 ? 17.628 17.391 -19.477 1.00 61.72 242 ALA A CA 1
ATOM 1921 C C . ALA A 1 242 ? 18.264 16.877 -20.787 1.00 61.72 242 ALA A C 1
ATOM 1923 O O . ALA A 1 242 ? 19.466 16.599 -20.848 1.00 61.72 242 ALA A O 1
ATOM 1924 N N . ILE A 1 243 ? 17.486 16.803 -21.876 1.00 71.75 243 ILE A N 1
ATOM 1925 C CA . ILE A 1 243 ? 18.001 16.441 -23.209 1.00 71.75 243 ILE A CA 1
ATOM 1926 C C . ILE A 1 243 ? 18.989 17.499 -23.718 1.00 71.75 243 ILE A C 1
ATOM 1928 O O . ILE A 1 243 ? 20.022 17.157 -24.297 1.00 71.75 243 ILE A O 1
ATOM 1932 N N . LYS A 1 244 ? 18.697 18.789 -23.515 1.00 79.31 244 LYS A N 1
ATOM 1933 C CA . LYS A 1 244 ? 19.587 19.890 -23.914 1.00 79.31 244 LYS A CA 1
ATOM 1934 C C . LYS A 1 244 ? 20.901 19.856 -23.134 1.00 79.31 244 LYS A C 1
ATOM 1936 O O . LYS A 1 244 ? 21.958 20.080 -23.719 1.00 79.31 244 LYS A O 1
ATOM 1941 N N . GLU A 1 245 ? 20.843 19.553 -21.844 1.00 74.00 245 GLU A N 1
ATOM 1942 C CA . GLU A 1 245 ? 22.015 19.456 -20.978 1.00 74.00 245 GLU A CA 1
ATOM 1943 C C . GLU A 1 245 ? 22.890 18.248 -21.334 1.00 74.00 245 GLU A C 1
ATOM 1945 O O . GLU A 1 245 ? 24.111 18.376 -21.427 1.00 74.00 245 GLU A O 1
ATOM 1950 N N . THR A 1 246 ? 22.265 17.118 -21.678 1.00 73.56 246 THR A N 1
ATOM 1951 C CA . THR A 1 246 ? 22.963 15.924 -22.178 1.00 73.56 246 THR A CA 1
ATOM 1952 C C . THR A 1 246 ? 23.631 16.193 -23.530 1.00 73.56 246 THR A C 1
ATOM 1954 O O . THR A 1 246 ? 24.802 15.884 -23.713 1.00 73.56 246 THR A O 1
ATOM 1957 N N . LYS A 1 247 ? 22.953 16.868 -24.468 1.00 79.31 247 LYS A N 1
ATOM 1958 C CA . LYS A 1 247 ? 23.580 17.283 -25.738 1.00 79.31 247 LYS A CA 1
ATOM 1959 C C . LYS A 1 247 ? 24.758 18.234 -25.518 1.00 79.31 247 LYS A C 1
ATOM 1961 O O . LYS A 1 247 ? 25.799 18.083 -26.149 1.00 79.31 247 LYS A O 1
ATOM 1966 N N . LYS A 1 248 ? 24.632 19.182 -24.583 1.00 78.69 248 LYS A N 1
ATOM 1967 C CA . LYS A 1 248 ? 25.715 20.110 -24.229 1.00 78.69 248 LYS A CA 1
ATOM 1968 C C . LYS A 1 248 ? 26.914 19.379 -23.615 1.00 78.69 248 LYS A C 1
ATOM 1970 O O . LYS A 1 248 ? 28.053 19.739 -23.912 1.00 78.69 248 LYS A O 1
ATOM 1975 N N . SER A 1 249 ? 26.684 18.358 -22.785 1.00 71.88 249 SER A N 1
ATOM 1976 C CA . SER A 1 249 ? 27.761 17.546 -22.208 1.00 71.88 249 SER A CA 1
ATOM 1977 C C . SER A 1 249 ? 28.437 16.658 -23.262 1.00 71.88 249 SER A C 1
ATOM 1979 O O . SER A 1 249 ? 29.668 16.569 -23.281 1.00 71.88 249 SER A O 1
ATOM 1981 N N . GLU A 1 250 ? 27.674 16.094 -24.203 1.00 78.50 250 GLU A N 1
ATOM 1982 C CA . GLU A 1 250 ? 28.197 15.362 -25.362 1.00 78.50 250 GLU A CA 1
ATOM 1983 C C . GLU A 1 250 ? 29.032 16.254 -26.289 1.00 78.50 250 GLU A C 1
ATOM 1985 O O . GLU A 1 250 ? 30.115 15.854 -26.725 1.00 78.50 250 GLU A O 1
ATOM 1990 N N . ASP A 1 251 ? 28.574 17.473 -26.570 1.00 82.69 251 ASP A N 1
ATOM 1991 C CA . ASP A 1 251 ? 29.299 18.426 -27.410 1.00 82.69 251 ASP A CA 1
ATOM 1992 C C . ASP A 1 251 ? 30.578 18.920 -26.723 1.00 82.69 251 ASP A C 1
ATOM 1994 O O . ASP A 1 251 ? 31.642 18.942 -27.348 1.00 82.69 251 ASP A O 1
ATOM 1998 N N . ALA A 1 252 ? 30.533 19.184 -25.412 1.00 77.12 252 ALA A N 1
ATOM 1999 C CA . ALA A 1 252 ? 31.726 19.479 -24.621 1.00 77.12 252 ALA A CA 1
ATOM 2000 C C . ALA A 1 252 ? 32.726 18.305 -24.624 1.00 77.12 252 ALA A C 1
ATOM 2002 O O . ALA A 1 252 ? 33.942 18.512 -24.692 1.00 77.12 252 ALA A O 1
ATOM 2003 N N . ALA A 1 253 ? 32.242 17.058 -24.594 1.00 74.56 253 ALA A N 1
ATOM 2004 C CA . ALA A 1 253 ? 33.085 15.870 -24.704 1.00 74.56 253 ALA A CA 1
ATOM 2005 C C . ALA A 1 253 ? 33.703 15.721 -26.107 1.00 74.56 253 ALA A C 1
ATOM 2007 O O . ALA A 1 253 ? 34.889 15.393 -26.223 1.00 74.56 253 ALA A O 1
ATOM 2008 N N . LYS A 1 254 ? 32.947 16.010 -27.176 1.00 81.19 254 LYS A N 1
ATOM 2009 C CA . LYS A 1 254 ? 33.464 16.049 -28.557 1.00 81.19 254 LYS A CA 1
ATOM 2010 C C . LYS A 1 254 ? 34.522 17.136 -28.729 1.00 81.19 254 LYS A C 1
ATOM 2012 O O . LYS A 1 254 ? 35.545 16.888 -29.365 1.00 81.19 254 LYS A O 1
ATOM 2017 N N . GLU A 1 255 ? 34.326 18.311 -28.140 1.00 81.50 255 GLU A N 1
ATOM 2018 C CA . GLU A 1 255 ? 35.299 19.402 -28.200 1.00 81.50 255 GLU A CA 1
ATOM 2019 C C . GLU A 1 255 ? 36.586 19.065 -27.431 1.00 81.50 255 GLU A C 1
ATOM 2021 O O . GLU A 1 255 ? 37.684 19.282 -27.944 1.00 81.50 255 GLU A O 1
ATOM 2026 N N . LYS A 1 256 ? 36.479 18.432 -26.252 1.00 78.50 256 LYS A N 1
ATOM 2027 C CA . LYS A 1 256 ? 37.645 17.893 -25.527 1.00 78.50 256 LYS A CA 1
ATOM 2028 C C . LYS A 1 256 ? 38.413 16.861 -26.358 1.00 78.50 256 LYS A C 1
ATOM 2030 O O . LYS A 1 256 ? 39.643 16.888 -26.360 1.00 78.50 256 LYS A O 1
ATOM 2035 N N . ARG A 1 257 ? 37.716 15.977 -27.087 1.00 78.31 257 ARG A N 1
ATOM 2036 C CA . ARG A 1 257 ? 38.352 15.012 -28.007 1.00 78.31 257 ARG A CA 1
ATOM 2037 C C . ARG A 1 257 ? 39.086 15.719 -29.147 1.00 78.31 257 ARG A C 1
ATOM 2039 O O . ARG A 1 257 ? 40.254 15.424 -29.363 1.00 78.31 257 ARG A O 1
ATOM 2046 N N . LYS A 1 258 ? 38.465 16.716 -29.788 1.00 84.25 258 LYS A N 1
ATOM 2047 C CA . LYS A 1 258 ? 39.116 17.524 -30.837 1.00 84.25 258 LYS A CA 1
ATOM 2048 C C . LYS A 1 258 ? 40.377 18.230 -30.330 1.00 84.25 258 LYS A C 1
ATOM 2050 O O . LYS A 1 258 ? 41.420 18.119 -30.964 1.00 84.25 258 LYS A O 1
ATOM 2055 N N . LYS A 1 259 ? 40.312 18.877 -29.159 1.00 80.50 259 LYS A N 1
ATOM 2056 C CA . LYS A 1 259 ? 41.475 19.532 -28.529 1.00 80.50 259 LYS A CA 1
ATOM 2057 C C . LYS A 1 259 ? 42.590 18.535 -28.206 1.00 80.50 259 LYS A C 1
ATOM 2059 O O . LYS A 1 259 ? 43.760 18.839 -28.416 1.00 80.50 259 LYS A O 1
ATOM 2064 N N . LYS A 1 260 ? 42.245 17.328 -27.744 1.00 80.00 260 LYS A N 1
ATOM 2065 C CA . LYS A 1 260 ? 43.215 16.247 -27.510 1.00 80.00 260 LYS A CA 1
ATOM 2066 C C . LYS A 1 260 ? 43.879 15.790 -28.813 1.00 80.00 260 LYS A C 1
ATOM 2068 O O . LYS A 1 260 ? 45.095 15.621 -28.836 1.00 80.00 260 LYS A O 1
ATOM 2073 N N . ASP A 1 261 ? 43.113 15.632 -29.889 1.00 77.62 261 ASP A N 1
ATOM 2074 C CA . ASP A 1 261 ? 43.640 15.221 -31.195 1.00 77.62 261 ASP A CA 1
ATOM 2075 C C . ASP A 1 261 ? 44.528 16.305 -31.828 1.00 77.62 261 ASP A C 1
ATOM 2077 O O . ASP A 1 261 ? 45.554 15.996 -32.438 1.00 77.62 261 ASP A O 1
ATOM 2081 N N . GLU A 1 262 ? 44.182 17.584 -31.659 1.00 81.19 262 GLU A N 1
ATOM 2082 C CA . GLU A 1 262 ? 45.022 18.716 -32.067 1.00 81.19 262 GLU A CA 1
ATOM 2083 C C . GLU A 1 262 ? 46.321 18.785 -31.267 1.00 81.19 262 GLU A C 1
ATOM 2085 O O . GLU A 1 262 ? 47.390 18.920 -31.864 1.00 81.19 262 GLU A O 1
ATOM 2090 N N . LEU A 1 263 ? 46.253 18.609 -29.944 1.00 75.81 263 LEU A N 1
ATOM 2091 C CA . LEU A 1 263 ? 47.432 18.538 -29.082 1.00 75.81 263 LEU A CA 1
ATOM 2092 C C . LEU A 1 263 ? 48.349 17.382 -29.504 1.00 75.81 263 LEU A C 1
ATOM 2094 O O . LEU A 1 263 ? 49.560 17.558 -29.614 1.00 75.81 263 LEU A O 1
ATOM 2098 N N . PHE A 1 264 ? 47.777 16.222 -29.837 1.00 73.38 264 PHE A N 1
ATOM 2099 C CA . PHE A 1 264 ? 48.528 15.061 -30.318 1.00 73.38 264 PHE A CA 1
ATOM 2100 C C . PHE A 1 264 ? 49.194 15.322 -31.682 1.00 73.38 264 PHE A C 1
ATOM 2102 O O . PHE A 1 264 ? 50.329 14.906 -31.927 1.00 73.38 264 PHE A O 1
ATOM 2109 N N . LYS A 1 265 ? 48.526 16.059 -32.580 1.00 75.75 265 LYS A N 1
ATOM 2110 C CA . LYS A 1 265 ? 49.107 16.510 -33.858 1.00 75.75 265 LYS A CA 1
ATOM 2111 C C . LYS A 1 265 ? 50.221 17.542 -33.656 1.00 75.75 265 LYS A C 1
ATOM 2113 O O . LYS A 1 265 ? 51.214 17.489 -34.379 1.00 75.75 265 LYS A O 1
ATOM 2118 N N . GLN A 1 266 ? 50.085 18.456 -32.694 1.00 72.69 266 GLN A N 1
ATOM 2119 C CA . GLN A 1 266 ? 51.130 19.425 -32.337 1.00 72.69 266 GLN A CA 1
ATOM 2120 C C . GLN A 1 266 ? 52.356 18.730 -31.730 1.00 72.69 266 GLN A C 1
ATOM 2122 O O . GLN A 1 266 ? 53.476 18.994 -32.165 1.00 72.69 266 GLN A O 1
ATOM 2127 N N . GLN A 1 267 ? 52.146 17.771 -30.823 1.00 64.31 267 GLN A N 1
ATOM 2128 C CA . GLN A 1 267 ? 53.206 16.937 -30.246 1.00 64.31 267 GLN A CA 1
ATOM 2129 C C . GLN A 1 267 ? 53.944 16.102 -31.301 1.00 64.31 267 GLN A C 1
ATOM 2131 O O . GLN A 1 267 ? 55.140 15.891 -31.167 1.00 64.31 267 GLN A O 1
ATOM 2136 N N . LYS A 1 268 ? 53.273 15.671 -32.380 1.00 62.28 268 LYS A N 1
ATOM 2137 C CA . LYS A 1 268 ? 53.924 15.003 -33.525 1.00 62.28 268 LYS A CA 1
ATOM 2138 C C . LYS A 1 268 ? 54.738 15.943 -34.422 1.00 62.28 268 LYS A C 1
ATOM 2140 O O . LYS A 1 268 ? 55.657 15.483 -35.094 1.00 62.28 268 LYS A O 1
ATOM 2145 N N . LYS A 1 269 ? 54.377 17.230 -34.495 1.00 67.12 269 LYS A N 1
ATOM 2146 C CA . LYS A 1 269 ? 55.105 18.245 -35.282 1.00 67.12 269 LYS A CA 1
ATOM 2147 C C . LYS A 1 269 ? 56.337 18.765 -34.547 1.00 67.12 269 LYS A C 1
ATOM 2149 O O . LYS A 1 269 ? 57.333 19.085 -35.191 1.00 67.12 269 LYS A O 1
ATOM 2154 N N . GLN A 1 270 ? 56.287 18.830 -33.219 1.00 59.19 270 GLN A N 1
ATOM 2155 C CA . GLN A 1 270 ? 57.493 18.967 -32.414 1.00 59.19 270 GLN A CA 1
ATOM 2156 C C . GLN A 1 270 ? 58.273 17.657 -32.545 1.00 59.19 270 GLN A C 1
ATOM 2158 O O . GLN A 1 270 ? 57.805 16.606 -32.125 1.00 59.19 270 GLN A O 1
ATOM 2163 N N . LYS A 1 271 ? 59.455 17.687 -33.170 1.00 53.50 271 LYS A N 1
ATOM 2164 C CA . LYS A 1 271 ? 60.398 16.565 -33.089 1.00 53.50 271 LYS A CA 1
ATOM 2165 C C . LYS A 1 271 ? 60.857 16.468 -31.635 1.00 53.50 271 LYS A C 1
ATOM 2167 O O . LYS A 1 271 ? 61.849 17.084 -31.260 1.00 53.50 271 LYS A O 1
ATOM 2172 N N . ILE A 1 272 ? 60.088 15.755 -30.816 1.00 55.94 272 ILE A N 1
ATOM 2173 C CA . ILE A 1 272 ? 60.470 15.401 -29.455 1.00 55.94 272 ILE A CA 1
ATOM 2174 C C . ILE A 1 272 ? 61.757 14.589 -29.602 1.00 55.94 272 ILE A C 1
ATOM 2176 O O . ILE A 1 272 ? 61.750 13.513 -30.203 1.00 55.94 272 ILE A O 1
ATOM 2180 N N . GLN A 1 273 ? 62.876 15.151 -29.142 1.00 58.84 273 GLN A N 1
ATOM 2181 C CA . GLN A 1 273 ? 64.099 14.373 -28.990 1.00 58.84 273 GLN A CA 1
ATOM 2182 C C . GLN A 1 273 ? 63.774 13.185 -28.077 1.00 58.84 273 GLN A C 1
ATOM 2184 O O . GLN A 1 273 ? 63.011 13.370 -27.123 1.00 58.84 273 GLN A O 1
ATOM 2189 N N . PRO A 1 274 ? 64.281 11.973 -28.367 1.00 56.91 274 PRO A N 1
ATOM 2190 C CA . PRO A 1 274 ? 64.049 10.833 -27.492 1.00 56.91 274 PRO A CA 1
ATOM 2191 C C . PRO A 1 274 ? 64.409 11.235 -26.061 1.00 56.91 274 PRO A C 1
ATOM 2193 O O . PRO A 1 274 ? 65.470 11.819 -25.832 1.00 56.91 274 PRO A O 1
ATOM 2196 N N . LEU A 1 275 ? 63.484 10.979 -25.129 1.00 55.16 275 LEU A N 1
ATOM 2197 C CA . LEU A 1 275 ? 63.721 11.190 -23.703 1.00 55.16 275 LEU A CA 1
ATOM 2198 C C . LEU A 1 275 ? 65.059 10.529 -23.347 1.00 55.16 275 LEU A C 1
ATOM 2200 O O . LEU A 1 275 ? 65.307 9.408 -23.810 1.00 55.16 275 LEU A O 1
ATOM 2204 N N . PRO A 1 276 ? 65.936 11.212 -22.594 1.00 67.62 276 PRO A N 1
ATOM 2205 C CA . PRO A 1 276 ? 67.234 10.654 -22.269 1.00 67.62 276 PRO A CA 1
ATOM 2206 C C . PRO A 1 276 ? 67.059 9.308 -21.538 1.00 67.62 276 PRO A C 1
ATOM 2208 O O . PRO A 1 276 ? 66.032 9.022 -20.912 1.00 67.62 276 PRO A O 1
ATOM 2211 N N . LEU A 1 277 ? 68.017 8.404 -21.762 1.00 66.31 277 LEU A N 1
ATOM 2212 C CA . LEU A 1 277 ? 67.882 6.970 -21.465 1.00 66.31 277 LEU A CA 1
ATOM 2213 C C . LEU A 1 277 ? 67.660 6.683 -19.968 1.00 66.31 277 LEU A C 1
ATOM 2215 O O . LEU A 1 277 ? 67.098 5.653 -19.604 1.00 66.31 277 LEU A O 1
ATOM 2219 N N . ASP A 1 278 ? 68.102 7.593 -19.112 1.00 72.62 278 ASP A N 1
ATOM 2220 C CA . ASP A 1 278 ? 67.861 7.633 -17.672 1.00 72.62 278 ASP A CA 1
ATOM 2221 C C . ASP A 1 278 ? 66.370 7.797 -17.336 1.00 72.62 278 ASP A C 1
ATOM 2223 O O . ASP A 1 278 ? 65.829 7.001 -16.569 1.00 72.62 278 ASP A O 1
ATOM 2227 N N . VAL A 1 279 ? 65.676 8.731 -17.989 1.00 69.94 279 VAL A N 1
ATOM 2228 C CA . VAL A 1 279 ? 64.241 8.976 -17.770 1.00 69.94 279 VAL A CA 1
ATOM 2229 C C . VAL A 1 279 ? 63.398 7.805 -18.275 1.00 69.94 279 VAL A C 1
ATOM 2231 O O . VAL A 1 279 ? 62.421 7.417 -17.637 1.00 69.94 279 VAL A O 1
ATOM 2234 N N . LEU A 1 280 ? 63.783 7.181 -19.392 1.00 64.62 280 LEU A N 1
ATOM 2235 C CA . LEU A 1 280 ? 63.098 5.982 -19.894 1.00 64.62 280 LEU A CA 1
ATOM 2236 C C . LEU A 1 280 ? 63.236 4.797 -18.929 1.00 64.62 280 LEU A C 1
ATOM 2238 O O . LEU A 1 280 ? 62.246 4.116 -18.663 1.00 64.62 280 LEU A O 1
ATOM 2242 N N . LYS A 1 281 ? 64.429 4.595 -18.356 1.00 75.06 281 LYS A N 1
ATOM 2243 C CA . LYS A 1 281 ? 64.666 3.567 -17.332 1.00 75.06 281 LYS A CA 1
ATOM 2244 C C . LYS A 1 281 ? 63.872 3.839 -16.057 1.00 75.06 281 LYS A C 1
ATOM 2246 O O . LYS A 1 281 ? 63.342 2.898 -15.474 1.00 75.06 281 LYS A O 1
ATOM 2251 N N . GLU A 1 282 ? 63.744 5.097 -15.638 1.00 76.00 282 GLU A N 1
ATOM 2252 C CA . GLU A 1 282 ? 62.913 5.461 -14.485 1.00 76.00 282 GLU A CA 1
ATOM 2253 C C . GLU A 1 282 ? 61.423 5.231 -14.738 1.00 76.00 282 GLU A C 1
ATOM 2255 O O . GLU A 1 282 ? 60.741 4.680 -13.875 1.00 76.00 282 GLU A O 1
ATOM 2260 N N . VAL A 1 283 ? 60.910 5.594 -15.916 1.00 74.06 283 VAL A N 1
ATOM 2261 C CA . VAL A 1 283 ? 59.500 5.376 -16.275 1.00 74.06 283 VAL A CA 1
ATOM 2262 C C . VAL A 1 283 ? 59.187 3.883 -16.385 1.00 74.06 283 VAL A C 1
ATOM 2264 O O . VAL A 1 283 ? 58.137 3.435 -15.921 1.00 74.06 283 VAL A O 1
ATOM 2267 N N . GLU A 1 284 ? 60.095 3.090 -16.951 1.00 77.19 284 GLU A N 1
ATOM 2268 C CA . GLU A 1 284 ? 59.938 1.639 -17.047 1.00 77.19 284 GLU A CA 1
ATOM 2269 C C . GLU A 1 284 ? 60.037 0.968 -15.668 1.00 77.19 284 GLU A C 1
ATOM 2271 O O . GLU A 1 284 ? 59.208 0.116 -15.334 1.00 77.19 284 GLU A O 1
ATOM 2276 N N . ALA A 1 285 ? 60.955 1.422 -14.810 1.00 79.75 285 ALA A N 1
ATOM 2277 C CA . ALA A 1 285 ? 61.039 0.982 -13.420 1.00 79.75 285 ALA A CA 1
ATOM 2278 C C . ALA A 1 285 ? 59.785 1.367 -12.618 1.00 79.75 285 ALA A C 1
ATOM 2280 O O . ALA A 1 285 ? 59.266 0.547 -11.863 1.00 79.75 285 ALA A O 1
ATOM 2281 N N . ALA A 1 286 ? 59.252 2.578 -12.801 1.00 76.69 286 ALA A N 1
ATOM 2282 C CA . ALA A 1 286 ? 58.029 3.035 -12.146 1.00 76.69 286 ALA A CA 1
ATOM 2283 C C . ALA A 1 286 ? 56.810 2.221 -12.597 1.00 76.69 286 ALA A C 1
ATOM 2285 O O . ALA A 1 286 ? 56.017 1.783 -11.765 1.00 76.69 286 ALA A O 1
ATOM 2286 N N . ARG A 1 287 ? 56.699 1.940 -13.901 1.00 77.44 287 ARG A N 1
ATOM 2287 C CA . ARG A 1 287 ? 55.646 1.083 -14.459 1.00 77.44 287 ARG A CA 1
ATOM 2288 C C . ARG A 1 287 ? 55.743 -0.347 -13.932 1.00 77.44 287 ARG A C 1
ATOM 2290 O O . ARG A 1 287 ? 54.716 -0.946 -13.624 1.00 77.44 287 ARG A O 1
ATOM 2297 N N . THR A 1 288 ? 56.957 -0.879 -13.810 1.00 80.00 288 THR A N 1
ATOM 2298 C CA . THR A 1 288 ? 57.201 -2.223 -13.267 1.00 80.00 288 THR A CA 1
ATOM 2299 C C . THR A 1 288 ? 56.805 -2.285 -11.792 1.00 80.00 288 THR A C 1
ATOM 2301 O O . THR A 1 288 ? 56.019 -3.153 -11.422 1.00 80.00 288 THR A O 1
ATOM 2304 N N . ARG A 1 289 ? 57.201 -1.290 -10.983 1.00 81.25 289 ARG A N 1
ATOM 2305 C CA . ARG A 1 289 ? 56.774 -1.157 -9.576 1.00 81.25 289 ARG A CA 1
ATOM 2306 C C . ARG A 1 289 ? 55.257 -1.038 -9.437 1.00 81.25 289 ARG A C 1
ATOM 2308 O O . ARG A 1 289 ? 54.672 -1.651 -8.551 1.00 81.25 289 ARG A O 1
ATOM 2315 N N . GLU A 1 290 ? 54.596 -0.276 -10.310 1.00 79.44 290 GLU A N 1
ATOM 2316 C CA . GLU A 1 290 ? 53.134 -0.146 -10.296 1.00 79.44 290 GLU A CA 1
ATOM 2317 C C . GLU A 1 290 ? 52.447 -1.480 -10.635 1.00 79.44 290 GLU A C 1
ATOM 2319 O O . GLU A 1 290 ? 51.443 -1.846 -10.018 1.00 79.44 290 GLU A O 1
ATOM 2324 N N . LEU A 1 291 ? 52.994 -2.234 -11.596 1.00 76.44 291 LEU A N 1
ATOM 2325 C CA . LEU A 1 291 ? 52.484 -3.550 -11.978 1.00 76.44 291 LEU A CA 1
ATOM 2326 C C . LEU A 1 291 ? 52.680 -4.580 -10.856 1.00 76.44 291 LEU A C 1
ATOM 2328 O O . LEU A 1 291 ? 51.763 -5.349 -10.558 1.00 76.44 291 LEU A O 1
ATOM 2332 N N . GLU A 1 292 ? 53.843 -4.565 -10.206 1.00 82.44 292 GLU A N 1
ATOM 2333 C CA . GLU A 1 292 ? 54.163 -5.395 -9.042 1.00 82.44 292 GLU A CA 1
ATOM 2334 C C . GLU A 1 292 ? 53.239 -5.067 -7.868 1.00 82.44 292 GLU A C 1
ATOM 2336 O O . GLU A 1 292 ? 52.626 -5.975 -7.306 1.00 82.44 292 GLU A O 1
ATOM 2341 N N . MET A 1 293 ? 53.030 -3.780 -7.567 1.00 80.62 293 MET A N 1
ATOM 2342 C CA . MET A 1 293 ? 52.117 -3.335 -6.512 1.00 80.62 293 MET A CA 1
ATOM 2343 C C . MET A 1 293 ? 50.679 -3.787 -6.793 1.00 80.62 293 MET A C 1
ATOM 2345 O O . MET A 1 293 ? 50.011 -4.321 -5.909 1.00 80.62 293 MET A O 1
ATOM 2349 N N . LYS A 1 294 ? 50.195 -3.650 -8.037 1.00 80.06 294 LYS A N 1
ATOM 2350 C CA . LYS A 1 294 ? 48.861 -4.139 -8.435 1.00 80.06 294 LYS A CA 1
ATOM 2351 C C . LYS A 1 294 ? 48.746 -5.660 -8.336 1.00 80.06 294 LYS A C 1
ATOM 2353 O O . LYS A 1 294 ? 47.684 -6.164 -7.963 1.00 80.06 294 LYS A O 1
ATOM 2358 N N . THR A 1 295 ? 49.817 -6.388 -8.645 1.00 82.19 295 THR A N 1
ATOM 2359 C CA . THR A 1 295 ? 49.857 -7.855 -8.563 1.00 82.19 295 THR A CA 1
ATOM 2360 C C . THR A 1 295 ? 49.841 -8.323 -7.108 1.00 82.19 295 THR A C 1
ATOM 2362 O O . THR A 1 295 ? 49.003 -9.155 -6.757 1.00 82.19 295 THR A O 1
ATOM 2365 N N . GLN A 1 296 ? 50.650 -7.711 -6.238 1.00 82.69 296 GLN A N 1
ATOM 2366 C CA . GLN A 1 296 ? 50.656 -7.967 -4.794 1.00 82.69 296 GLN A CA 1
ATOM 2367 C C . GLN A 1 296 ? 49.300 -7.646 -4.154 1.00 82.69 296 GLN A C 1
ATOM 2369 O O . GLN A 1 296 ? 48.763 -8.459 -3.402 1.00 82.69 296 GLN A O 1
ATOM 2374 N N . LEU A 1 297 ? 48.683 -6.515 -4.517 1.00 77.00 297 LEU A N 1
ATOM 2375 C CA . LEU A 1 297 ? 47.359 -6.134 -4.014 1.00 77.00 297 LEU A CA 1
ATOM 2376 C C . LEU A 1 297 ? 46.276 -7.145 -4.433 1.00 77.00 297 LEU A C 1
ATOM 2378 O O . LEU A 1 297 ? 45.335 -7.420 -3.685 1.00 77.00 297 LEU A O 1
ATOM 2382 N N . LYS A 1 298 ? 46.398 -7.720 -5.636 1.00 78.81 298 LYS A N 1
ATOM 2383 C CA . LYS A 1 298 ? 45.495 -8.765 -6.136 1.00 78.81 298 LYS A CA 1
ATOM 2384 C C . LYS A 1 298 ? 45.712 -10.095 -5.405 1.00 78.81 298 LYS A C 1
ATOM 2386 O O . LYS A 1 298 ? 44.726 -10.755 -5.078 1.00 78.81 298 LYS A O 1
ATOM 2391 N N . GLN A 1 299 ? 46.960 -10.456 -5.102 1.00 78.38 299 GLN A N 1
ATOM 2392 C CA . GLN A 1 299 ? 47.319 -11.651 -4.328 1.00 78.38 299 GLN A CA 1
ATOM 2393 C C . GLN A 1 299 ? 46.831 -11.561 -2.876 1.00 78.38 299 GLN A C 1
ATOM 2395 O O . GLN A 1 299 ? 46.109 -12.452 -2.432 1.00 78.38 299 GLN A O 1
ATOM 2400 N N . GLN A 1 300 ? 47.064 -10.437 -2.189 1.00 78.50 300 GLN A N 1
ATOM 2401 C CA . GLN A 1 300 ? 46.526 -10.197 -0.843 1.00 78.50 300 GLN A CA 1
ATOM 2402 C C . GLN A 1 300 ? 44.997 -10.280 -0.807 1.00 78.50 300 GLN A C 1
ATOM 2404 O O . GLN A 1 300 ? 44.423 -10.891 0.097 1.00 78.50 300 GLN A O 1
ATOM 2409 N N . LYS A 1 301 ? 44.301 -9.724 -1.810 1.00 75.00 301 LYS A N 1
ATOM 2410 C CA . LYS A 1 301 ? 42.835 -9.840 -1.910 1.00 75.00 301 LYS A CA 1
ATOM 2411 C C . LYS A 1 301 ? 42.372 -11.292 -2.081 1.00 75.00 301 LYS A C 1
ATOM 2413 O O . LYS A 1 301 ? 41.326 -11.653 -1.539 1.00 75.00 301 LYS A O 1
ATOM 2418 N N . LEU A 1 302 ? 43.120 -12.124 -2.808 1.00 74.56 302 LEU A N 1
ATOM 2419 C CA . LEU A 1 302 ? 42.805 -13.545 -2.998 1.00 74.56 302 LEU A CA 1
ATOM 2420 C C . LEU A 1 302 ? 43.051 -14.364 -1.723 1.00 74.56 302 LEU A C 1
ATOM 2422 O O . LEU A 1 302 ? 42.188 -15.150 -1.337 1.00 74.56 302 LEU A O 1
ATOM 2426 N N . GLU A 1 303 ? 44.162 -14.129 -1.026 1.00 76.75 303 GLU A N 1
ATOM 2427 C CA . GLU A 1 303 ? 44.490 -14.791 0.245 1.00 76.75 303 GLU A CA 1
ATOM 2428 C C . GLU A 1 303 ? 43.509 -14.416 1.361 1.00 76.75 303 GLU A C 1
ATOM 2430 O O . GLU A 1 303 ? 43.045 -15.280 2.110 1.00 76.75 303 GLU A O 1
ATOM 2435 N N . THR A 1 304 ? 43.105 -13.143 1.418 1.00 72.06 304 THR A N 1
ATOM 2436 C CA . THR A 1 304 ? 42.092 -12.667 2.371 1.00 72.06 304 THR A CA 1
ATOM 2437 C C . THR A 1 304 ? 40.740 -13.337 2.107 1.00 72.06 304 THR A C 1
ATOM 2439 O O . THR A 1 304 ? 40.094 -13.821 3.041 1.00 72.06 304 THR A O 1
ATOM 2442 N N . LYS A 1 305 ? 40.331 -13.456 0.833 1.00 72.94 305 LYS A N 1
ATOM 2443 C CA . LYS A 1 305 ? 39.109 -14.181 0.442 1.00 72.94 305 LYS A CA 1
ATOM 2444 C C . LYS A 1 305 ? 39.187 -15.677 0.766 1.00 72.94 305 LYS A C 1
ATOM 2446 O O . LYS A 1 305 ? 38.207 -16.234 1.259 1.00 72.94 305 LYS A O 1
ATOM 2451 N N . ALA A 1 306 ? 40.333 -16.323 0.546 1.00 71.19 306 ALA A N 1
ATOM 2452 C CA . ALA A 1 306 ? 40.538 -17.734 0.873 1.00 71.19 306 ALA A CA 1
ATOM 2453 C C . ALA A 1 306 ? 40.476 -17.989 2.392 1.00 71.19 306 ALA A C 1
ATOM 2455 O O . ALA A 1 306 ? 39.757 -18.885 2.839 1.00 71.19 306 ALA A O 1
ATOM 2456 N N . SER A 1 307 ? 41.132 -17.152 3.203 1.00 68.06 307 SER A N 1
ATOM 2457 C CA . SER A 1 307 ? 41.067 -17.229 4.672 1.00 68.06 307 SER A CA 1
ATOM 2458 C C . SER A 1 307 ? 39.654 -16.995 5.220 1.00 68.06 307 SER A C 1
ATOM 2460 O O . SER A 1 307 ? 39.213 -17.703 6.131 1.00 68.06 307 SER A O 1
ATOM 2462 N N . GLN A 1 308 ? 38.902 -16.048 4.647 1.00 67.50 308 GLN A N 1
ATOM 2463 C CA . GLN A 1 308 ? 37.500 -15.817 5.012 1.00 67.50 308 GLN A CA 1
ATOM 2464 C C . GLN A 1 308 ? 36.595 -17.002 4.625 1.00 67.50 308 GLN A C 1
ATOM 2466 O O . GLN A 1 308 ? 35.707 -17.373 5.397 1.00 67.50 308 GLN A O 1
ATOM 2471 N N . ALA A 1 309 ? 36.841 -17.654 3.483 1.00 63.31 309 ALA A N 1
ATOM 2472 C CA . ALA A 1 309 ? 36.100 -18.843 3.055 1.00 63.31 309 ALA A CA 1
ATOM 2473 C C . ALA A 1 309 ? 36.369 -20.071 3.949 1.00 63.31 309 ALA A C 1
ATOM 2475 O O . ALA A 1 309 ? 35.439 -20.812 4.279 1.00 63.31 309 ALA A O 1
ATOM 2476 N N . VAL A 1 310 ? 37.613 -20.266 4.403 1.00 66.38 310 VAL A N 1
ATOM 2477 C CA . VAL A 1 310 ? 37.981 -21.345 5.342 1.00 66.38 310 VAL A CA 1
ATOM 2478 C C . VAL A 1 310 ? 37.366 -21.114 6.727 1.00 66.38 310 VAL A C 1
ATOM 2480 O O . VAL A 1 310 ? 36.822 -22.054 7.310 1.00 66.38 310 VAL A O 1
ATOM 2483 N N . LYS A 1 311 ? 37.359 -19.870 7.233 1.00 62.59 311 LYS A N 1
ATOM 2484 C CA . LYS A 1 311 ? 36.647 -19.522 8.478 1.00 62.59 311 LYS A CA 1
ATOM 2485 C C . LYS A 1 311 ? 35.141 -19.778 8.368 1.00 62.59 311 LYS A C 1
ATOM 2487 O O . LYS A 1 311 ? 34.567 -20.358 9.281 1.00 62.59 311 LYS A O 1
ATOM 2492 N N . ARG A 1 312 ? 34.508 -19.448 7.234 1.00 58.62 312 ARG A N 1
ATOM 2493 C CA . ARG A 1 312 ? 33.080 -19.739 6.993 1.00 58.62 312 ARG A CA 1
ATOM 2494 C C . ARG A 1 312 ? 32.761 -21.239 6.923 1.00 58.62 312 ARG A C 1
ATOM 2496 O O . ARG A 1 312 ? 31.682 -21.637 7.347 1.00 58.62 312 ARG A O 1
ATOM 2503 N N . ARG A 1 313 ? 33.681 -22.086 6.439 1.00 58.44 313 ARG A N 1
ATOM 2504 C CA . ARG A 1 313 ? 33.499 -23.554 6.427 1.00 58.44 313 ARG A CA 1
ATOM 2505 C C . ARG A 1 313 ? 33.629 -24.203 7.808 1.00 58.44 313 ARG A C 1
ATOM 2507 O O . ARG A 1 313 ? 32.975 -25.212 8.040 1.00 58.44 313 ARG A O 1
ATOM 2514 N N . LYS A 1 314 ? 34.412 -23.627 8.728 1.00 58.47 314 LYS A N 1
ATOM 2515 C CA . LYS A 1 314 ? 34.567 -24.139 10.104 1.00 58.47 314 LYS A CA 1
ATOM 2516 C C . LYS A 1 314 ? 33.417 -23.765 11.059 1.00 58.47 314 LYS A C 1
ATOM 2518 O O . LYS A 1 314 ? 33.380 -24.292 12.161 1.00 58.47 314 LYS A O 1
ATOM 2523 N N . ILE A 1 315 ? 32.484 -22.896 10.649 1.00 56.31 315 ILE A N 1
ATOM 2524 C CA . ILE A 1 315 ? 31.367 -22.396 11.485 1.00 56.31 315 ILE A CA 1
ATOM 2525 C C . ILE A 1 315 ? 29.999 -22.977 11.036 1.00 56.31 315 ILE A C 1
ATOM 2527 O O . ILE A 1 315 ? 28.946 -22.453 11.379 1.00 56.31 315 ILE A O 1
ATOM 2531 N N . LYS A 1 316 ? 29.960 -24.083 10.277 1.00 46.03 316 LYS A N 1
ATOM 2532 C CA . LYS A 1 316 ? 28.701 -24.828 10.058 1.00 46.03 316 LYS A CA 1
ATOM 2533 C C . LYS A 1 316 ? 28.549 -25.927 11.124 1.00 46.03 316 LYS A C 1
ATOM 2535 O O . LYS A 1 316 ? 29.385 -26.828 11.131 1.00 46.03 316 LYS A O 1
ATOM 2540 N N . PRO A 1 317 ? 27.515 -25.905 11.988 1.00 46.84 317 PRO A N 1
ATOM 2541 C CA . PRO A 1 317 ? 27.226 -27.031 12.867 1.00 46.84 317 PRO A CA 1
ATOM 2542 C C . PRO A 1 317 ? 26.651 -28.192 12.045 1.00 46.84 317 PRO A C 1
ATOM 2544 O O . PRO A 1 317 ? 25.892 -27.984 11.094 1.00 46.84 317 PRO A O 1
ATOM 2547 N N . ALA A 1 318 ? 27.038 -29.417 12.402 1.00 49.09 318 ALA A N 1
ATOM 2548 C CA . ALA A 1 318 ? 26.461 -30.638 11.858 1.00 49.09 318 ALA A CA 1
ATOM 2549 C C . ALA A 1 318 ? 24.963 -30.689 12.196 1.00 49.09 318 ALA A C 1
ATOM 2551 O O . ALA A 1 318 ? 24.573 -30.541 13.353 1.00 49.09 318 ALA A O 1
ATOM 2552 N N . ARG A 1 319 ? 24.121 -30.868 11.176 1.00 41.34 319 ARG A N 1
ATOM 2553 C CA . ARG A 1 319 ? 22.685 -31.101 11.342 1.00 41.34 319 ARG A CA 1
ATOM 2554 C C . ARG A 1 319 ? 22.512 -32.572 11.727 1.00 41.34 319 ARG A C 1
ATOM 2556 O O . ARG A 1 319 ? 22.920 -33.439 10.960 1.00 41.34 319 ARG A O 1
ATOM 2563 N N . ALA A 1 320 ? 21.984 -32.813 12.924 1.00 42.41 320 ALA A N 1
ATOM 2564 C CA . ALA A 1 320 ? 21.671 -34.139 13.438 1.00 42.41 320 ALA A CA 1
ATOM 2565 C C . ALA A 1 320 ? 20.594 -34.829 12.583 1.00 42.41 320 ALA A C 1
ATOM 2567 O O . ALA A 1 320 ? 19.604 -34.194 12.206 1.00 42.41 320 ALA A O 1
ATOM 2568 N N . VAL A 1 321 ? 20.820 -36.113 12.311 1.00 40.91 321 VAL A N 1
ATOM 2569 C CA . VAL A 1 321 ? 19.802 -37.156 12.133 1.00 40.91 321 VAL A CA 1
ATOM 2570 C C . VAL A 1 321 ? 20.038 -38.141 13.266 1.00 40.91 321 VAL A C 1
ATOM 2572 O O . VAL A 1 321 ? 21.233 -38.407 13.535 1.00 40.91 321 VAL A O 1
#

Mean predicted aligned error: 16.54 Å